Protein AF-A0A7X7H7C9-F1 (afdb_monomer)

Foldseek 3Di:
DPDPPPVVVVLVVCQVCLVAAEEEEEADVVVLVVSCVSRVSNPEDEFDCVPQVHSQRSVLVCLVVSHRYYYYPVVVVQHLCDPVSLLSQQVSQYEYEYYAPRPQKDFDPDDLVRLVCCPVPFWDADPVQQIAGDDPPDDDDCVSVNSQSPLSQWGDDPSTTMGGDRVSNVVSHPYYHYHHDPPDD

Secondary structure (DSSP, 8-state):
---HHHHHHHHHHHHH-TTS-EEEEESSHHHHHHHHHH-GGGT-B---HHHHSSHHHHHHHHHHHT--EEEEHHHHHH----HHHHHHHHHTT-EEEEES---SEEE----HHHHHHHHHHTEEE-TTSBEEE--SS--STTHHHHHHHHTT-EEEETTEEEEEP-HHHHHHSSEEEEE------

Radius of gyration: 17.93 Å; Cα contacts (8 Å, |Δi|>4): 277; chains: 1; bounding box: 42×40×46 Å

Mean predicted aligned error: 8.99 Å

Nearest PDB structures (foldseek):
  2vda-assembly1_A  TM=5.673E-01  e=2.994E-02  Escherichia coli
  3iqy-assembly1_A-2  TM=5.773E-01  e=6.424E-02  Bacillus subtilis
  7fsf-assembly1_A  TM=3.907E-01  e=2.637E-02  Thermotoga maritima MSB8
  6gox-assembly1_A  TM=5.592E-01  e=2.774E-01  Escherichia coli K-12
  2jls-assembly1_A  TM=4.455E-01  e=9.291E-01  Dengue virus 4 Thailand/0348/1991

Sequence (185 aa):
MMGSGKTTSIFKKINAHPEQRRIYICRYLDEAKRIQEECPSAHFVQPKEDSHGSKQQDFCSLIKQGANIAITHELFRRICLTKKLLELIEQFGYKLILDEVPMIIDLLKVSFQDRKEILERYAEIDDDGFVKWTDKEYRGNHEHIMKQIQSRAIVNFNNTFLWLFPIELIQAFNEVDVLTFMFGS

Structure (mmCIF, N/CA/C/O backbone):
data_AF-A0A7X7H7C9-F1
#
_entry.id   AF-A0A7X7H7C9-F1
#
loop_
_atom_site.group_PDB
_atom_site.id
_atom_site.type_symbol
_atom_site.label_atom_id
_atom_site.label_alt_id
_atom_site.label_comp_id
_atom_site.label_asym_id
_atom_site.label_entity_id
_atom_site.label_seq_id
_atom_site.pdbx_PDB_ins_code
_atom_site.Cartn_x
_atom_site.Cartn_y
_atom_site.Cartn_z
_atom_site.occupancy
_atom_site.B_iso_or_equiv
_atom_site.auth_seq_id
_atom_site.auth_comp_id
_atom_site.auth_asym_id
_atom_site.auth_atom_id
_atom_site.pdbx_PDB_model_num
ATOM 1 N N . MET A 1 1 ? -10.487 25.226 7.784 1.00 33.75 1 MET A N 1
ATOM 2 C CA . MET A 1 1 ? -11.593 24.342 8.215 1.00 33.75 1 MET A CA 1
ATOM 3 C C . MET A 1 1 ? -11.814 23.310 7.123 1.00 33.75 1 MET A C 1
ATOM 5 O O . MET A 1 1 ? -12.346 23.650 6.078 1.00 33.75 1 MET A O 1
ATOM 9 N N . MET A 1 2 ? -11.277 22.106 7.317 1.00 44.81 2 MET A N 1
ATOM 10 C CA . MET A 1 2 ? -11.315 21.011 6.338 1.00 44.81 2 MET A CA 1
ATOM 11 C C . MET A 1 2 ? -12.582 20.164 6.541 1.00 44.81 2 MET A C 1
ATOM 13 O O . MET A 1 2 ? -13.084 20.069 7.659 1.00 44.81 2 MET A O 1
ATOM 17 N N . GLY A 1 3 ? -13.132 19.630 5.445 1.00 49.75 3 GLY A N 1
ATOM 18 C CA . GLY A 1 3 ? -14.497 19.097 5.319 1.00 49.75 3 GLY A CA 1
ATOM 19 C C . GLY A 1 3 ? -14.886 17.999 6.316 1.00 49.75 3 GLY A C 1
ATOM 20 O O . GLY A 1 3 ? -14.750 16.813 6.035 1.00 49.75 3 GLY A O 1
ATOM 21 N N . SER A 1 4 ? -15.467 18.406 7.445 1.00 54.59 4 SER A N 1
ATOM 22 C CA . SER A 1 4 ? -15.817 17.549 8.584 1.00 54.59 4 SER A CA 1
ATOM 23 C C . SER A 1 4 ? -16.800 16.415 8.257 1.00 54.59 4 SER A C 1
ATOM 25 O O . SER A 1 4 ? -16.684 15.328 8.807 1.00 54.59 4 SER A O 1
ATOM 27 N N . GLY A 1 5 ? -17.743 16.601 7.329 1.00 57.88 5 GLY A N 1
ATOM 28 C CA . GLY A 1 5 ? -18.852 15.652 7.142 1.00 57.88 5 GLY A CA 1
ATOM 29 C C . GLY A 1 5 ? -18.478 14.262 6.597 1.00 57.88 5 GLY A C 1
ATOM 30 O O . GLY A 1 5 ? -19.054 13.257 7.024 1.00 57.88 5 GLY A O 1
ATOM 31 N N . LYS A 1 6 ? -17.520 14.170 5.662 1.00 60.84 6 LYS A N 1
ATOM 32 C CA . LYS A 1 6 ? -17.161 12.891 5.013 1.00 60.84 6 LYS A CA 1
ATOM 33 C C . LYS A 1 6 ? -16.279 12.033 5.910 1.00 60.84 6 LYS A C 1
ATOM 35 O O . LYS A 1 6 ? -16.578 10.856 6.105 1.00 60.84 6 LYS A O 1
ATOM 40 N N . THR A 1 7 ? -15.265 12.640 6.523 1.00 64.25 7 THR A N 1
ATOM 41 C CA . THR A 1 7 ? -14.399 11.952 7.482 1.00 64.25 7 THR A CA 1
ATOM 42 C C . THR A 1 7 ? -15.202 11.482 8.707 1.00 64.25 7 THR A C 1
ATOM 44 O O . THR A 1 7 ? -15.065 10.345 9.146 1.0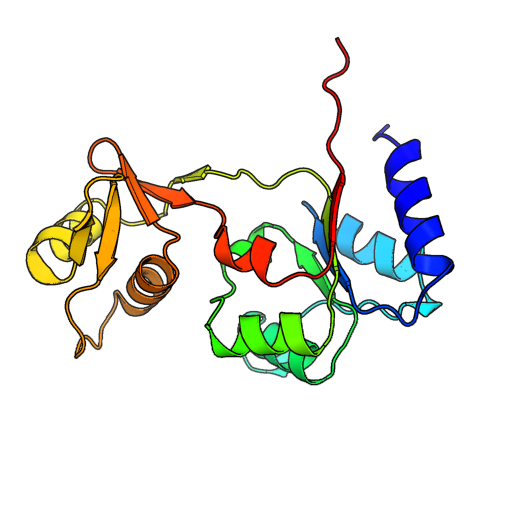0 64.25 7 THR A O 1
ATOM 47 N N . THR A 1 8 ? -16.168 12.271 9.192 1.00 72.62 8 THR A N 1
ATOM 48 C CA . THR A 1 8 ? -17.086 11.803 10.248 1.00 72.62 8 THR A CA 1
ATOM 49 C C . THR A 1 8 ? -17.949 10.617 9.797 1.00 72.62 8 THR A C 1
ATOM 51 O O . THR A 1 8 ? -18.242 9.726 10.594 1.00 72.62 8 THR A O 1
ATOM 54 N N . SER A 1 9 ? -18.354 10.565 8.525 1.00 81.19 9 SER A N 1
ATOM 55 C CA . SER A 1 9 ? -19.155 9.452 7.998 1.00 81.19 9 SER A CA 1
ATOM 56 C C . SER A 1 9 ? -18.345 8.158 7.877 1.00 81.19 9 SER A C 1
ATOM 58 O O . SER A 1 9 ? -18.857 7.093 8.227 1.00 81.19 9 SER A O 1
ATOM 60 N N . ILE A 1 10 ? -17.077 8.232 7.448 1.00 86.50 10 ILE A N 1
ATOM 61 C CA . ILE A 1 10 ? -16.217 7.041 7.387 1.00 86.50 10 ILE A CA 1
ATOM 62 C C . ILE A 1 10 ? -15.869 6.530 8.789 1.00 86.50 10 ILE A C 1
ATOM 64 O O . ILE A 1 10 ? -15.931 5.326 9.015 1.00 86.50 10 ILE A O 1
ATOM 68 N N . PHE A 1 11 ? -15.619 7.414 9.763 1.00 89.81 11 PHE A N 1
ATOM 69 C CA . PHE A 1 11 ? -15.367 7.001 11.150 1.00 89.81 11 PHE A CA 1
ATOM 70 C C . PHE A 1 11 ? -16.567 6.278 11.759 1.00 89.81 11 PHE A C 1
ATOM 72 O O . PHE A 1 11 ? -16.402 5.247 12.404 1.00 89.81 11 PHE A O 1
ATOM 79 N N . LYS A 1 12 ? -17.794 6.734 11.475 1.00 89.62 12 LYS A N 1
ATOM 80 C CA . LYS A 1 12 ? -19.011 6.007 11.870 1.00 89.62 12 LYS A CA 1
ATOM 81 C C . LYS A 1 12 ? -19.076 4.608 11.252 1.00 89.62 12 LYS A C 1
ATOM 83 O O . LYS A 1 12 ? -19.347 3.653 11.972 1.00 89.62 12 LYS A O 1
ATOM 88 N N . LYS A 1 13 ? -18.794 4.470 9.948 1.00 90.50 13 LYS A N 1
ATOM 89 C CA . LYS A 1 13 ? -18.739 3.157 9.272 1.00 90.50 13 LYS A CA 1
ATOM 90 C C . LYS A 1 13 ? -17.671 2.239 9.880 1.00 90.50 13 LYS A C 1
ATOM 92 O O . LYS A 1 13 ? -17.902 1.040 10.011 1.00 90.50 13 LYS A O 1
ATOM 97 N N . ILE A 1 14 ? -16.506 2.785 10.225 1.00 94.44 14 ILE A N 1
ATOM 98 C CA . ILE A 1 14 ? -15.413 2.034 10.852 1.00 94.44 14 ILE A CA 1
ATOM 99 C C . ILE A 1 14 ? -15.830 1.561 12.243 1.00 94.44 14 ILE A C 1
ATOM 101 O O . ILE A 1 14 ? -15.747 0.370 12.523 1.00 94.44 14 ILE A O 1
ATOM 105 N N . ASN A 1 15 ? -16.328 2.468 13.083 1.00 94.31 15 ASN A N 1
ATOM 106 C CA . ASN A 1 15 ? -16.732 2.163 14.455 1.00 94.31 15 ASN A CA 1
ATOM 107 C C . ASN A 1 15 ? -17.936 1.2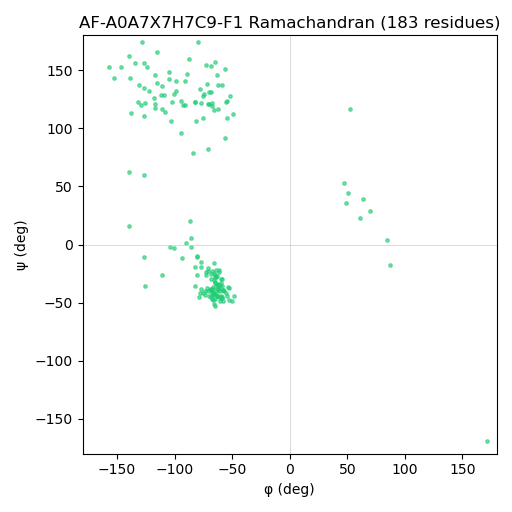17 14.542 1.00 94.31 15 ASN A C 1
ATOM 109 O O . ASN A 1 15 ? -18.077 0.514 15.537 1.00 94.31 15 ASN A O 1
ATOM 113 N N . ALA A 1 16 ? -18.782 1.165 13.511 1.00 95.31 16 ALA A N 1
ATOM 114 C CA . ALA A 1 16 ? -19.865 0.186 13.419 1.00 95.31 16 ALA A CA 1
ATOM 115 C C . ALA A 1 16 ? -19.375 -1.242 13.111 1.00 95.31 16 ALA A C 1
ATOM 117 O O . ALA A 1 16 ? -20.076 -2.198 13.426 1.00 95.31 16 ALA A O 1
ATOM 118 N N . HIS A 1 17 ? -18.191 -1.381 12.504 1.00 95.50 17 HIS A N 1
ATOM 119 C CA . HIS A 1 17 ? -17.606 -2.660 12.087 1.00 95.50 17 HIS A CA 1
ATOM 120 C C . HIS A 1 17 ? -16.092 -2.684 12.364 1.00 95.50 17 HIS A C 1
ATOM 122 O O . HIS A 1 17 ? -15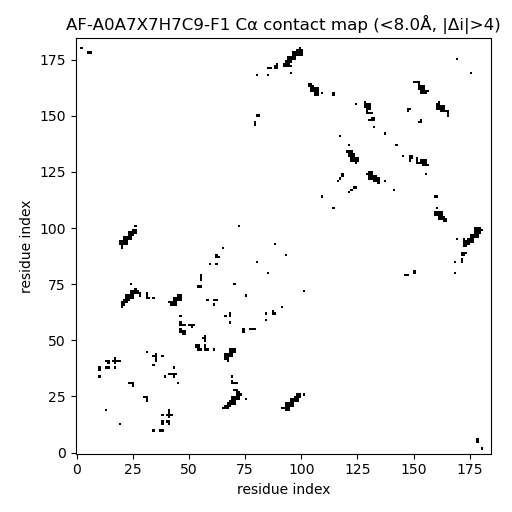.302 -2.712 11.410 1.00 95.50 17 HIS A O 1
ATOM 128 N N . PRO A 1 18 ? -15.644 -2.574 13.627 1.00 95.38 18 PRO A N 1
ATOM 129 C CA . PRO A 1 18 ? -14.223 -2.462 13.970 1.00 95.38 18 PRO A CA 1
ATOM 130 C C . PRO A 1 18 ? -13.389 -3.694 13.570 1.00 95.38 18 PRO A C 1
ATOM 132 O O . PRO A 1 18 ? -12.199 -3.568 13.283 1.00 95.38 18 PRO A O 1
ATOM 135 N N . GLU A 1 19 ? -14.015 -4.868 13.493 1.00 95.12 19 GLU A N 1
ATOM 136 C CA . GLU A 1 19 ? -13.422 -6.152 13.103 1.00 95.12 19 GLU A CA 1
ATOM 137 C C . GLU A 1 19 ? -13.071 -6.249 11.613 1.00 95.12 19 GLU A C 1
ATOM 139 O O . GLU A 1 19 ? -12.217 -7.045 11.220 1.00 95.12 19 GLU A O 1
ATOM 144 N N . GLN A 1 20 ? -13.723 -5.443 10.770 1.00 96.69 20 GLN A N 1
ATOM 145 C CA . GLN A 1 20 ? -13.461 -5.431 9.337 1.00 96.69 20 GLN A CA 1
ATOM 146 C C . GLN A 1 20 ? -12.055 -4.885 9.073 1.00 96.69 20 GLN A C 1
ATOM 148 O O . GLN A 1 20 ? -11.745 -3.738 9.399 1.00 96.69 20 GLN A O 1
ATOM 153 N N . ARG A 1 21 ? -11.227 -5.692 8.407 1.00 97.62 21 ARG A N 1
ATOM 154 C CA . ARG A 1 21 ? -9.858 -5.318 8.049 1.00 97.62 21 ARG A CA 1
ATOM 155 C C . ARG A 1 21 ? -9.850 -4.211 7.006 1.00 97.62 21 ARG A C 1
ATOM 157 O O . ARG A 1 21 ? -10.550 -4.297 5.991 1.00 97.62 21 ARG A O 1
ATOM 164 N N . ARG A 1 22 ? -9.061 -3.173 7.258 1.00 96.69 22 ARG A N 1
ATOM 165 C CA . ARG A 1 22 ? -8.983 -1.958 6.454 1.00 96.69 22 ARG A CA 1
ATOM 166 C C . ARG A 1 22 ? -7.549 -1.492 6.290 1.00 96.69 22 ARG A C 1
ATOM 168 O O . ARG A 1 22 ? -6.748 -1.553 7.223 1.00 96.69 22 ARG A O 1
ATOM 175 N N . ILE A 1 23 ? -7.270 -0.970 5.105 1.00 94.88 23 ILE A N 1
ATOM 176 C CA . ILE A 1 23 ? -6.094 -0.150 4.835 1.00 94.88 23 ILE A CA 1
ATOM 177 C C . ILE A 1 23 ? -6.600 1.262 4.577 1.00 94.88 23 ILE A C 1
ATOM 179 O O . ILE A 1 23 ? -7.358 1.492 3.639 1.00 94.88 23 ILE A O 1
ATOM 183 N N . TYR A 1 24 ? -6.212 2.189 5.442 1.00 93.62 24 TYR A N 1
ATOM 184 C CA . TYR A 1 24 ? -6.511 3.606 5.319 1.00 93.62 24 TYR A CA 1
ATOM 185 C C . TYR A 1 24 ? -5.275 4.331 4.796 1.00 93.62 24 TYR A C 1
ATOM 187 O O . TYR A 1 24 ? -4.200 4.246 5.395 1.00 93.62 24 TYR A O 1
ATOM 195 N N . ILE A 1 25 ? -5.426 5.021 3.670 1.00 90.38 25 ILE A N 1
ATOM 196 C CA . ILE A 1 25 ? -4.362 5.802 3.047 1.00 90.38 25 ILE A CA 1
ATOM 197 C C . ILE A 1 25 ? -4.784 7.263 3.045 1.00 90.38 25 ILE A C 1
ATOM 199 O O . ILE A 1 25 ? -5.810 7.597 2.464 1.00 90.38 25 ILE A O 1
ATOM 203 N N . CYS A 1 26 ? -3.987 8.116 3.675 1.00 88.81 26 CYS A N 1
ATOM 204 C CA . CYS A 1 26 ? -4.253 9.546 3.796 1.00 88.81 26 CYS A CA 1
ATOM 205 C C . CYS A 1 26 ? -3.049 10.379 3.358 1.00 88.81 26 CYS A C 1
ATOM 207 O O . CYS A 1 26 ? -1.966 9.860 3.060 1.00 88.81 26 CYS A O 1
ATOM 209 N N . ARG A 1 27 ? -3.208 11.699 3.310 1.00 84.44 27 ARG A N 1
ATOM 210 C CA . ARG A 1 27 ? -2.141 12.588 2.857 1.00 84.44 27 ARG A CA 1
ATOM 211 C C . ARG A 1 27 ? -1.080 12.796 3.922 1.00 84.44 27 ARG A C 1
ATOM 213 O O . ARG A 1 27 ? 0.109 12.832 3.594 1.00 84.44 27 ARG A O 1
ATOM 220 N N . TYR A 1 28 ? -1.498 12.902 5.177 1.00 86.19 28 TYR A N 1
ATOM 221 C CA . TYR A 1 28 ? -0.628 13.339 6.260 1.00 86.19 28 TYR A CA 1
ATOM 222 C C . TYR A 1 28 ? -0.604 12.364 7.446 1.00 86.19 28 TYR A C 1
ATOM 224 O O . TYR A 1 28 ? -1.511 11.561 7.659 1.00 86.19 28 TYR A O 1
ATOM 232 N N . LEU A 1 29 ? 0.481 12.404 8.228 1.00 88.81 29 LEU A N 1
ATOM 233 C CA . LEU A 1 29 ? 0.665 11.522 9.391 1.00 88.81 29 LEU A CA 1
ATOM 234 C C . LEU A 1 29 ? -0.301 11.835 10.540 1.00 88.81 29 LEU A C 1
ATOM 236 O O . LEU A 1 29 ? -0.626 10.948 11.323 1.00 88.81 29 LEU A O 1
ATOM 240 N N . ASP A 1 30 ? -0.721 13.087 10.680 1.00 89.50 30 A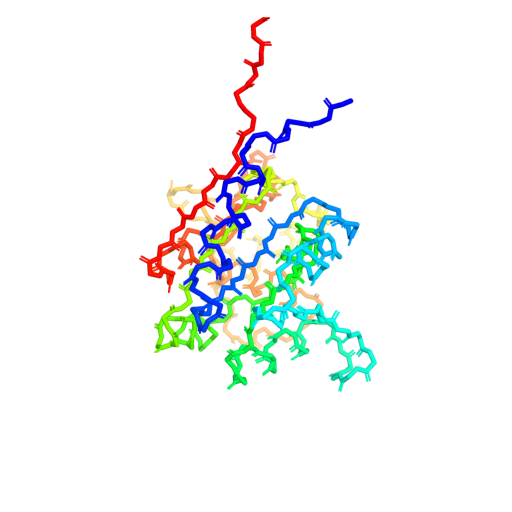SP A N 1
ATOM 241 C CA . ASP A 1 30 ? -1.744 13.508 11.639 1.00 89.50 30 ASP A CA 1
ATOM 242 C C . ASP A 1 30 ? -3.120 12.923 11.291 1.00 89.50 30 ASP A C 1
ATOM 244 O O . ASP A 1 30 ? -3.819 12.471 12.190 1.00 89.50 30 ASP A O 1
ATOM 248 N N . GLU A 1 31 ? -3.476 12.806 10.012 1.00 88.69 31 GLU A N 1
ATOM 249 C CA . GLU A 1 31 ? -4.685 12.092 9.571 1.00 88.69 31 GLU A CA 1
ATOM 250 C C . GLU A 1 31 ? -4.614 10.595 9.904 1.00 88.69 31 GLU A C 1
ATOM 252 O O . GLU A 1 31 ? -5.580 10.024 10.417 1.00 88.69 31 GLU A O 1
ATOM 257 N N . ALA A 1 32 ? -3.445 9.976 9.700 1.00 91.62 32 ALA A N 1
ATOM 258 C CA . ALA A 1 32 ? -3.202 8.587 10.087 1.00 91.62 32 ALA A CA 1
ATOM 259 C C . ALA A 1 32 ? -3.269 8.379 11.611 1.00 91.62 32 ALA A C 1
ATOM 261 O O . ALA A 1 32 ? -3.615 7.290 12.059 1.00 91.62 32 ALA A O 1
ATOM 262 N N . LYS A 1 33 ? -2.957 9.400 12.419 1.00 92.44 33 LYS A N 1
ATOM 263 C CA . LYS A 1 33 ? -3.153 9.367 13.880 1.00 92.44 33 LYS A CA 1
ATOM 264 C C . LYS A 1 33 ? -4.613 9.589 14.258 1.00 92.44 33 LYS A C 1
ATOM 266 O O . LYS A 1 33 ? -5.146 8.852 15.081 1.00 92.44 33 LYS A O 1
ATOM 271 N N . ARG A 1 34 ? -5.288 10.529 13.594 1.00 91.44 34 ARG A N 1
ATOM 272 C CA . ARG A 1 34 ? -6.693 10.866 13.843 1.00 91.44 34 ARG A CA 1
ATOM 273 C C . ARG A 1 34 ? -7.602 9.647 13.721 1.00 91.44 34 ARG A C 1
ATOM 275 O O . ARG A 1 34 ? -8.466 9.460 14.562 1.00 91.44 34 ARG A O 1
ATOM 282 N N . ILE A 1 35 ? -7.402 8.783 12.723 1.00 92.31 35 ILE A N 1
ATOM 283 C CA . ILE A 1 35 ? -8.207 7.552 12.606 1.00 92.31 35 ILE A CA 1
ATOM 284 C C . ILE A 1 35 ? -7.970 6.576 13.771 1.00 92.31 35 ILE A C 1
ATOM 286 O O . ILE A 1 35 ? -8.898 5.885 14.175 1.00 92.31 35 ILE A O 1
ATOM 290 N N . GLN A 1 36 ? -6.762 6.526 14.342 1.00 94.25 36 GLN A N 1
ATOM 291 C CA . GLN A 1 36 ? -6.472 5.693 15.515 1.00 94.25 36 GLN A CA 1
ATOM 292 C C . GLN A 1 36 ? -7.188 6.229 16.762 1.00 94.25 36 GLN A C 1
ATOM 294 O O . GLN A 1 36 ? -7.689 5.446 17.565 1.00 94.25 36 GLN A O 1
ATOM 299 N N . GLU A 1 37 ? -7.251 7.555 16.900 1.00 93.81 37 GLU A N 1
ATOM 300 C CA . GLU A 1 37 ? -7.900 8.251 18.018 1.00 93.81 37 GLU A CA 1
ATOM 301 C C . GLU A 1 37 ? -9.434 8.195 17.924 1.00 93.81 37 GLU A C 1
ATOM 303 O O . GLU A 1 37 ? -10.107 7.906 18.910 1.00 93.81 37 GLU A O 1
ATOM 308 N N . GLU A 1 38 ? -9.988 8.410 16.731 1.00 94.25 38 GLU A N 1
ATOM 309 C CA . GLU A 1 38 ? -11.436 8.447 16.475 1.00 94.25 38 GLU A CA 1
ATOM 310 C C . GLU A 1 38 ? -12.054 7.050 16.309 1.00 94.25 38 GLU A C 1
ATOM 312 O O . GLU A 1 38 ? -13.270 6.882 16.439 1.00 94.25 38 GLU A O 1
ATOM 317 N N . CYS A 1 39 ? -11.237 6.033 16.008 1.00 95.56 39 CYS A N 1
ATOM 318 C CA . CYS A 1 39 ? -11.677 4.645 15.837 1.00 95.56 39 CYS A CA 1
ATOM 319 C C . CYS A 1 39 ? -10.886 3.657 16.718 1.00 95.56 39 CYS A C 1
ATOM 321 O O . CYS A 1 39 ? -10.266 2.719 16.198 1.00 95.56 39 CYS A O 1
ATOM 323 N N . PRO A 1 40 ? -10.905 3.813 18.056 1.00 96.44 40 PRO A N 1
ATOM 324 C CA . PRO A 1 40 ? -10.028 3.065 18.959 1.00 96.44 40 PRO A CA 1
ATOM 325 C C . PRO A 1 40 ? -10.282 1.551 18.931 1.00 96.44 40 PRO A C 1
ATOM 327 O O . PRO A 1 40 ? -9.337 0.769 19.011 1.00 96.44 40 PRO A O 1
ATOM 330 N N . SER A 1 41 ? -11.539 1.125 18.757 1.00 96.75 41 SER A N 1
ATOM 331 C CA . SER A 1 41 ? -11.920 -0.294 18.691 1.00 96.75 41 SER A CA 1
ATOM 332 C C . SER A 1 41 ? -11.461 -0.990 17.410 1.00 96.75 41 SER A C 1
ATOM 334 O O . SER A 1 41 ? -11.362 -2.211 17.387 1.00 96.75 41 SER A O 1
ATOM 336 N N . ALA A 1 42 ? -11.169 -0.234 16.347 1.00 96.94 42 ALA A N 1
ATOM 337 C CA . ALA A 1 42 ? -10.620 -0.794 15.117 1.00 96.94 42 ALA A CA 1
ATOM 338 C C . ALA A 1 42 ? -9.106 -1.047 15.219 1.00 96.94 42 ALA A C 1
ATOM 340 O O . ALA A 1 42 ? -8.545 -1.693 14.340 1.00 96.94 42 ALA A O 1
ATOM 341 N N . HIS A 1 43 ? -8.429 -0.570 16.271 1.00 97.38 43 HIS A N 1
ATOM 342 C CA . HIS A 1 43 ? -7.012 -0.852 16.534 1.00 97.38 43 HIS A CA 1
ATOM 343 C C . HIS A 1 43 ? -6.090 -0.606 15.325 1.00 97.38 43 HIS A C 1
ATOM 345 O O . HIS A 1 43 ? -5.220 -1.422 15.013 1.00 97.38 43 HIS A O 1
ATOM 351 N N . PHE A 1 44 ? -6.282 0.520 14.630 1.00 97.69 44 PHE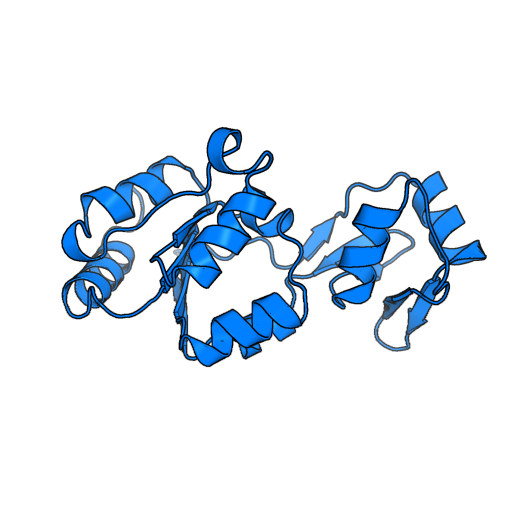 A N 1
ATOM 352 C CA . PHE A 1 44 ? -5.405 0.904 13.525 1.00 97.69 44 PHE A CA 1
ATOM 353 C C . PHE A 1 44 ? -3.954 1.037 13.997 1.00 97.69 44 PHE A C 1
ATOM 355 O O . PHE A 1 44 ? -3.670 1.645 15.031 1.00 97.69 44 PHE A O 1
ATOM 362 N N . VAL A 1 45 ? -3.021 0.525 13.200 1.00 96.94 45 VAL A N 1
ATOM 363 C CA . VAL A 1 45 ? -1.577 0.631 13.432 1.00 96.94 45 VAL A CA 1
ATOM 364 C C . VAL A 1 45 ? -0.874 1.256 12.231 1.00 96.94 45 VAL A C 1
ATOM 366 O O . VAL A 1 45 ? -1.336 1.151 11.097 1.00 96.94 45 VAL A O 1
ATOM 369 N N . GLN A 1 46 ? 0.255 1.915 12.485 1.00 95.88 46 GLN A N 1
ATOM 370 C CA . GLN A 1 46 ? 1.108 2.492 11.445 1.00 95.88 46 GLN A CA 1
ATOM 371 C C . GLN A 1 46 ? 2.421 1.701 11.365 1.00 95.88 46 GLN A C 1
ATOM 373 O O . GLN A 1 46 ? 2.995 1.426 12.424 1.00 95.88 46 GLN A O 1
ATOM 378 N N . PRO A 1 47 ? 2.928 1.382 10.159 1.00 93.88 47 PRO A N 1
ATOM 379 C CA . PRO A 1 47 ? 4.214 0.718 10.001 1.00 93.88 47 PRO A CA 1
ATOM 380 C C . PRO A 1 47 ? 5.380 1.565 10.528 1.00 93.88 47 PRO A C 1
ATOM 382 O O . PRO A 1 47 ? 5.477 2.769 10.257 1.00 93.88 47 PRO A O 1
ATOM 385 N N . LYS A 1 48 ? 6.303 0.919 11.234 1.00 90.81 48 LYS A N 1
ATOM 386 C CA . LYS A 1 48 ? 7.498 1.493 11.851 1.00 90.81 48 LYS A CA 1
ATOM 387 C C . LYS A 1 48 ? 8.752 0.889 11.232 1.00 90.81 48 LYS A C 1
ATOM 389 O O . LYS A 1 48 ? 8.794 -0.274 10.845 1.00 90.81 48 LYS A O 1
ATOM 394 N N . GLU A 1 49 ? 9.791 1.705 11.130 1.00 82.25 49 GLU A N 1
ATOM 395 C CA . GLU A 1 49 ? 11.073 1.276 10.567 1.00 82.25 49 GLU A CA 1
ATOM 396 C C . GLU A 1 49 ? 11.792 0.297 11.504 1.00 82.25 49 GLU A C 1
ATOM 398 O O . GLU A 1 49 ? 12.202 -0.785 11.085 1.00 82.25 49 GLU A O 1
ATOM 403 N N . ASP A 1 50 ? 11.808 0.622 12.797 1.00 81.12 50 ASP A N 1
ATOM 404 C CA . ASP A 1 50 ? 12.531 -0.115 13.839 1.00 81.12 50 ASP A CA 1
ATOM 405 C C . ASP A 1 50 ? 12.001 -1.539 14.091 1.00 81.12 50 ASP A C 1
ATOM 407 O O . ASP A 1 50 ? 12.672 -2.345 14.730 1.00 81.12 50 ASP A O 1
ATOM 411 N N . SER A 1 51 ? 10.794 -1.874 13.619 1.00 73.69 51 SER A N 1
ATOM 412 C CA . SER A 1 51 ? 10.145 -3.158 13.922 1.00 73.69 51 SER A CA 1
ATOM 413 C C . SER A 1 51 ? 10.617 -4.307 13.029 1.00 73.69 51 SER A C 1
ATOM 415 O O . SER A 1 51 ? 10.743 -5.435 13.500 1.00 73.69 51 SER A O 1
ATOM 417 N N . HIS A 1 52 ? 10.901 -4.038 11.751 1.00 77.88 52 HIS A N 1
ATOM 418 C CA . HIS A 1 52 ? 11.287 -5.073 10.781 1.00 77.88 52 HIS A CA 1
ATOM 419 C C . HIS A 1 52 ? 12.407 -4.640 9.823 1.00 77.88 52 HIS A C 1
ATOM 421 O O . HIS A 1 52 ? 12.609 -5.285 8.797 1.00 77.88 52 HIS A O 1
ATOM 427 N N . GLY A 1 53 ? 13.130 -3.561 10.137 1.00 81.38 53 GLY A N 1
ATOM 428 C CA . GLY A 1 53 ? 14.251 -3.042 9.343 1.00 81.38 53 GLY A CA 1
ATOM 429 C C . GLY A 1 53 ? 13.843 -2.071 8.232 1.00 81.38 53 GLY A C 1
ATOM 430 O O . GLY A 1 53 ? 14.672 -1.308 7.750 1.00 81.38 53 GLY A O 1
ATOM 431 N N . SER A 1 54 ? 12.568 -2.056 7.841 1.00 87.75 54 SER A N 1
ATOM 432 C CA . SER A 1 54 ? 11.983 -1.022 6.988 1.00 87.75 54 SER A CA 1
ATOM 433 C C . SER A 1 54 ? 10.470 -0.949 7.185 1.00 87.75 54 SER A C 1
ATOM 435 O O . SER A 1 54 ? 9.814 -1.958 7.460 1.00 87.75 54 SER A O 1
ATOM 437 N N . LYS A 1 55 ? 9.879 0.229 6.947 1.00 87.50 55 LYS A N 1
ATOM 438 C CA . LYS A 1 55 ? 8.413 0.399 6.981 1.00 87.50 55 LYS A CA 1
ATOM 439 C C . LYS A 1 55 ? 7.683 -0.502 5.980 1.00 87.50 55 LYS A C 1
ATOM 441 O O . LYS A 1 55 ? 6.553 -0.902 6.231 1.00 87.50 55 LYS A O 1
ATOM 446 N N . GLN A 1 56 ? 8.319 -0.838 4.856 1.00 87.88 56 GLN A N 1
ATOM 447 C CA . GLN A 1 56 ? 7.760 -1.770 3.878 1.00 87.88 56 GLN A CA 1
ATOM 448 C C . GLN A 1 56 ? 7.694 -3.198 4.435 1.00 87.88 56 GLN A C 1
ATOM 450 O O . GLN A 1 56 ? 6.682 -3.878 4.268 1.00 87.88 56 GLN A O 1
ATOM 455 N N . GLN A 1 57 ? 8.762 -3.669 5.085 1.00 88.50 57 GLN A N 1
ATOM 456 C CA . GLN A 1 57 ? 8.772 -5.001 5.692 1.00 88.50 57 GLN A CA 1
ATOM 457 C C . GLN A 1 57 ? 7.768 -5.092 6.843 1.00 88.50 57 GLN A C 1
ATOM 459 O O . GLN A 1 57 ? 7.071 -6.103 6.945 1.00 88.50 57 GLN A O 1
ATOM 464 N N . ASP A 1 58 ? 7.637 -4.031 7.643 1.00 94.25 58 ASP A N 1
ATOM 465 C CA . ASP A 1 58 ? 6.630 -3.973 8.703 1.00 94.25 58 ASP A CA 1
ATOM 466 C C . ASP A 1 58 ? 5.205 -3.941 8.137 1.00 94.25 58 ASP A C 1
ATOM 468 O O . ASP A 1 58 ? 4.368 -4.739 8.545 1.00 94.25 58 ASP A O 1
ATOM 472 N N . PHE A 1 59 ? 4.939 -3.150 7.093 1.00 94.31 59 PHE A N 1
ATOM 473 C CA . PHE A 1 59 ? 3.649 -3.184 6.394 1.00 94.31 59 PHE A CA 1
ATOM 474 C C . PHE A 1 59 ? 3.273 -4.608 5.951 1.00 94.31 59 PHE A C 1
ATOM 476 O O . PHE A 1 59 ? 2.178 -5.088 6.240 1.00 94.31 59 PHE A O 1
ATOM 483 N N . CYS A 1 60 ? 4.203 -5.331 5.320 1.00 92.06 60 CYS A N 1
ATOM 484 C CA . CYS A 1 60 ? 3.990 -6.727 4.933 1.00 92.06 60 CYS A CA 1
ATOM 485 C C . CYS A 1 60 ? 3.747 -7.657 6.138 1.00 92.06 60 CYS A C 1
ATOM 487 O O . CYS A 1 60 ? 3.017 -8.640 6.009 1.00 92.06 60 CYS A O 1
ATOM 489 N N . SER A 1 61 ? 4.377 -7.393 7.285 1.00 94.81 61 SER A N 1
ATOM 490 C CA . SER A 1 61 ? 4.173 -8.140 8.533 1.00 94.81 61 SER A CA 1
ATOM 491 C C . SER A 1 61 ? 2.768 -7.909 9.094 1.00 94.81 61 SER A C 1
ATOM 493 O O . SER A 1 61 ? 2.052 -8.867 9.379 1.00 94.81 61 SER A O 1
ATOM 495 N N . LEU A 1 62 ? 2.334 -6.650 9.153 1.00 96.50 62 LEU A N 1
ATOM 496 C CA . LEU A 1 62 ? 1.015 -6.245 9.640 1.00 96.50 62 LEU A CA 1
ATOM 497 C C . LEU A 1 62 ? -0.127 -6.814 8.787 1.00 96.50 62 LEU A C 1
ATOM 499 O O . LEU A 1 62 ? -1.130 -7.266 9.339 1.00 96.50 62 LEU A O 1
ATOM 503 N N . ILE A 1 63 ? 0.048 -6.886 7.462 1.00 95.62 63 ILE A N 1
ATOM 504 C CA . ILE A 1 63 ? -0.918 -7.550 6.571 1.00 95.62 63 ILE A CA 1
ATOM 505 C C . ILE A 1 63 ? -1.047 -9.038 6.906 1.00 95.62 63 ILE A C 1
ATOM 507 O O . ILE A 1 63 ? -2.158 -9.544 7.015 1.00 95.62 63 ILE A O 1
ATOM 511 N N . LYS A 1 64 ? 0.067 -9.745 7.143 1.00 94.94 64 LYS A N 1
ATOM 512 C CA . LYS A 1 64 ? 0.038 -11.172 7.531 1.00 94.94 64 LYS A CA 1
ATOM 513 C C . LYS A 1 64 ? -0.621 -11.407 8.888 1.00 94.94 64 LYS A C 1
ATOM 515 O O . LYS A 1 64 ? -1.165 -12.481 9.117 1.00 94.94 64 LYS A O 1
ATOM 520 N N . GLN A 1 65 ? -0.562 -10.420 9.777 1.00 95.69 65 GLN A N 1
ATOM 521 C CA . GLN A 1 65 ? -1.251 -10.440 11.069 1.00 95.69 65 GLN A CA 1
ATOM 522 C C . GLN A 1 65 ? -2.733 -10.055 10.937 1.00 95.69 65 GLN A C 1
ATOM 524 O O . GLN A 1 65 ? -3.505 -10.219 11.879 1.00 95.69 65 GLN A O 1
ATOM 529 N N . GLY A 1 66 ? -3.144 -9.553 9.770 1.00 96.38 66 GLY A N 1
ATOM 530 C CA . GLY A 1 66 ? -4.510 -9.139 9.506 1.00 96.38 66 GLY A CA 1
ATOM 531 C C . GLY A 1 66 ? -4.919 -7.878 10.268 1.00 96.38 66 GLY A C 1
ATOM 532 O O . GLY A 1 66 ? -6.097 -7.734 10.601 1.00 96.38 66 GLY A O 1
ATOM 533 N N . ALA A 1 67 ? -3.958 -6.999 10.564 1.00 97.50 67 ALA A N 1
ATOM 534 C CA . ALA A 1 67 ? -4.180 -5.754 11.289 1.00 97.50 67 ALA A CA 1
ATOM 535 C C . ALA A 1 67 ? -4.914 -4.705 10.435 1.00 97.50 67 ALA A C 1
ATOM 537 O O . ALA A 1 67 ? -4.791 -4.693 9.209 1.00 97.50 67 ALA A O 1
ATOM 538 N N . ASN A 1 68 ? -5.624 -3.783 11.086 1.00 98.12 68 ASN A N 1
ATOM 539 C CA . ASN A 1 68 ? -6.067 -2.537 10.461 1.00 98.12 68 ASN A CA 1
ATOM 540 C C . ASN A 1 68 ? -4.872 -1.586 10.339 1.00 98.12 68 ASN A C 1
ATOM 542 O O . ASN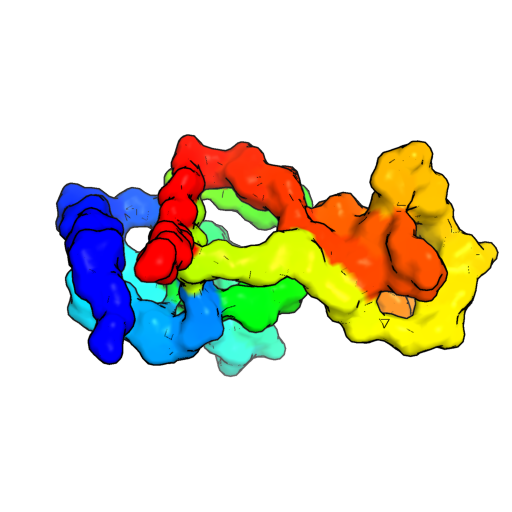 A 1 68 ? -4.180 -1.343 11.326 1.00 98.12 68 ASN A O 1
ATOM 546 N N . ILE A 1 69 ? -4.603 -1.054 9.147 1.00 97.25 69 ILE A N 1
ATOM 547 C CA . ILE A 1 69 ? -3.367 -0.305 8.875 1.00 97.25 69 ILE A CA 1
ATOM 548 C C . ILE A 1 69 ? -3.696 1.100 8.382 1.00 97.25 69 ILE A C 1
ATOM 550 O O . ILE A 1 69 ? -4.506 1.262 7.474 1.00 97.25 69 ILE A O 1
ATOM 554 N N . ALA A 1 70 ? -3.044 2.110 8.957 1.00 95.62 70 ALA A N 1
ATOM 555 C CA . ALA A 1 70 ? -3.076 3.489 8.479 1.00 95.62 70 ALA A CA 1
ATOM 556 C C . ALA A 1 70 ? -1.692 3.885 7.939 1.00 95.62 70 ALA A C 1
ATOM 558 O O . ALA A 1 70 ? -0.679 3.699 8.617 1.00 95.62 70 ALA A O 1
ATOM 559 N N . ILE A 1 71 ? -1.632 4.416 6.717 1.00 92.69 71 ILE A N 1
ATOM 560 C CA . ILE A 1 71 ? -0.393 4.873 6.069 1.00 92.69 71 ILE A CA 1
ATOM 561 C C . ILE A 1 71 ? -0.608 6.178 5.308 1.00 92.69 71 ILE A C 1
ATOM 563 O O . ILE A 1 71 ? -1.727 6.539 4.960 1.00 92.69 71 ILE A O 1
ATOM 567 N N . THR A 1 72 ? 0.486 6.870 5.000 1.00 90.06 72 THR A N 1
ATOM 568 C CA . THR A 1 72 ? 0.448 8.037 4.116 1.00 90.06 72 THR A CA 1
ATOM 569 C C . THR A 1 72 ? 0.580 7.641 2.647 1.00 90.06 72 THR A C 1
ATOM 571 O O . THR A 1 72 ? 1.160 6.599 2.325 1.00 90.06 72 THR A O 1
ATOM 574 N N . HIS A 1 73 ? 0.157 8.530 1.744 1.00 83.44 73 HIS A N 1
ATOM 575 C CA . HIS A 1 73 ? 0.415 8.429 0.300 1.00 83.44 73 HIS A CA 1
ATOM 576 C C . HIS A 1 73 ? 1.904 8.237 -0.017 1.00 83.44 73 HIS A C 1
ATOM 578 O O . HIS A 1 73 ? 2.258 7.480 -0.918 1.00 83.44 73 HIS A O 1
ATOM 584 N N . GLU A 1 74 ? 2.791 8.893 0.734 1.00 82.56 74 GLU A N 1
ATOM 585 C CA . GLU A 1 74 ? 4.243 8.766 0.567 1.00 82.56 74 GLU A CA 1
ATOM 586 C C . GLU A 1 74 ? 4.743 7.353 0.881 1.00 82.56 74 GLU A C 1
ATOM 588 O O . GLU A 1 74 ? 5.513 6.790 0.102 1.00 82.56 74 GLU A O 1
ATOM 593 N N . LEU A 1 75 ? 4.311 6.769 2.006 1.00 85.12 75 LEU A N 1
ATOM 594 C CA . LEU A 1 75 ? 4.686 5.400 2.353 1.00 85.12 75 LEU A CA 1
ATOM 595 C C . LEU A 1 75 ? 4.082 4.412 1.356 1.00 85.12 75 LEU A C 1
ATOM 597 O O . LEU A 1 75 ? 4.778 3.511 0.897 1.00 85.12 75 LEU A O 1
ATOM 601 N N . PHE A 1 76 ? 2.824 4.624 0.977 1.00 84.38 76 PHE A N 1
ATOM 602 C CA . PHE A 1 76 ? 2.133 3.791 0.006 1.00 84.38 76 PHE A CA 1
ATOM 603 C C . PHE A 1 76 ? 2.895 3.673 -1.327 1.00 84.38 76 PHE A C 1
ATOM 605 O O . PHE A 1 76 ? 3.111 2.565 -1.811 1.00 84.38 76 PHE A O 1
ATOM 612 N N . ARG A 1 77 ? 3.427 4.783 -1.856 1.00 76.12 77 ARG A N 1
ATOM 613 C CA . ARG A 1 77 ? 4.254 4.803 -3.084 1.00 76.12 77 ARG A CA 1
ATOM 614 C C . ARG A 1 77 ? 5.551 3.996 -2.994 1.00 76.12 77 ARG A C 1
ATOM 616 O O . ARG A 1 77 ? 6.124 3.649 -4.020 1.00 76.12 77 ARG A O 1
ATOM 623 N N . ARG A 1 78 ? 6.051 3.745 -1.784 1.00 75.31 78 ARG A N 1
ATOM 624 C CA . ARG A 1 78 ? 7.291 2.988 -1.547 1.00 75.31 78 ARG A CA 1
ATOM 625 C C . ARG A 1 78 ? 7.034 1.505 -1.312 1.00 75.31 78 ARG A C 1
ATOM 627 O O . ARG A 1 78 ? 7.981 0.725 -1.274 1.00 75.31 78 ARG A O 1
ATOM 634 N N . ILE A 1 79 ? 5.780 1.100 -1.117 1.00 79.06 79 ILE A N 1
ATOM 635 C CA . ILE A 1 79 ? 5.446 -0.298 -0.871 1.00 79.06 79 ILE A CA 1
ATOM 636 C C . ILE A 1 79 ? 5.490 -1.060 -2.195 1.00 79.06 79 ILE A C 1
ATOM 638 O O . ILE A 1 79 ? 4.757 -0.767 -3.134 1.00 79.06 79 ILE A O 1
ATOM 642 N N . CYS A 1 80 ? 6.327 -2.097 -2.252 1.00 76.69 80 CYS A N 1
ATOM 643 C CA . CYS A 1 80 ? 6.300 -3.048 -3.356 1.00 76.69 80 CYS A CA 1
ATOM 644 C C . CYS A 1 80 ? 5.099 -3.991 -3.202 1.00 76.69 80 CYS A C 1
ATOM 646 O O . CYS A 1 80 ? 5.097 -4.882 -2.346 1.00 76.69 80 CYS A O 1
ATOM 648 N N . LEU A 1 81 ? 4.103 -3.832 -4.068 1.00 76.12 81 LEU A N 1
ATOM 649 C CA . LEU A 1 81 ? 2.895 -4.654 -4.100 1.00 76.12 81 LEU A CA 1
ATOM 650 C C . LEU A 1 81 ? 3.143 -5.935 -4.896 1.00 76.12 81 LEU A C 1
ATOM 652 O O . LEU A 1 81 ? 2.803 -6.060 -6.065 1.00 76.12 81 LEU A O 1
ATOM 656 N N . THR A 1 82 ? 3.807 -6.894 -4.257 1.00 81.06 82 THR A N 1
ATOM 657 C CA . THR A 1 82 ? 4.039 -8.210 -4.870 1.00 81.06 82 THR A CA 1
ATOM 658 C C . THR A 1 82 ? 2.732 -8.992 -5.005 1.00 81.06 82 THR A C 1
ATOM 660 O O . THR A 1 82 ? 1.851 -8.856 -4.157 1.00 81.06 82 THR A O 1
ATOM 663 N N . LYS A 1 83 ? 2.648 -9.906 -5.980 1.00 80.19 83 LYS A N 1
ATOM 664 C CA . LYS A 1 83 ? 1.493 -10.805 -6.158 1.00 80.19 83 LYS A CA 1
ATOM 665 C C . LYS A 1 83 ? 1.062 -11.501 -4.858 1.00 80.19 83 LYS A C 1
ATOM 667 O O . LYS A 1 83 ? -0.108 -11.479 -4.511 1.00 80.19 83 LYS A O 1
ATOM 672 N N . LYS A 1 84 ? 2.021 -12.017 -4.081 1.00 85.38 84 LYS A N 1
ATOM 673 C CA . LYS A 1 84 ? 1.758 -12.664 -2.782 1.00 85.38 84 LYS A CA 1
ATOM 674 C C . LYS A 1 84 ? 1.093 -11.728 -1.767 1.00 85.38 84 LYS A C 1
ATOM 676 O O . LYS A 1 84 ? 0.319 -12.172 -0.929 1.00 85.38 84 LYS A O 1
ATOM 681 N N . LEU A 1 85 ? 1.442 -10.443 -1.794 1.00 87.69 85 LEU A N 1
ATOM 682 C CA . LEU A 1 85 ? 0.848 -9.450 -0.904 1.00 87.69 85 LEU A CA 1
ATOM 683 C C . LEU A 1 85 ? -0.586 -9.122 -1.331 1.00 87.69 85 LEU A C 1
ATOM 685 O O . LEU A 1 85 ? -1.448 -9.016 -0.467 1.00 87.69 85 LEU A O 1
ATOM 689 N N . LEU A 1 86 ? -0.839 -9.020 -2.639 1.00 86.62 86 LEU A N 1
ATOM 690 C CA . LEU A 1 86 ? -2.184 -8.835 -3.192 1.00 86.62 86 LEU A CA 1
ATOM 691 C C . LEU A 1 86 ? -3.092 -10.034 -2.874 1.00 86.62 86 LEU A C 1
ATOM 693 O O . LEU A 1 86 ? -4.194 -9.838 -2.378 1.00 86.62 86 LEU A O 1
ATOM 697 N N . GLU A 1 87 ? -2.590 -11.262 -3.036 1.00 90.31 87 GLU A N 1
ATOM 698 C CA . GLU A 1 87 ? -3.306 -12.491 -2.655 1.00 90.31 87 GLU A CA 1
ATOM 699 C C . GLU A 1 87 ? -3.672 -12.503 -1.159 1.00 90.31 87 GLU A C 1
ATOM 701 O O . GLU A 1 87 ? -4.765 -12.923 -0.794 1.00 90.31 87 GLU A O 1
ATOM 706 N N . LEU A 1 88 ? -2.788 -12.017 -0.277 1.00 93.31 88 LEU A N 1
ATOM 707 C CA . LEU A 1 88 ? -3.089 -11.898 1.156 1.00 93.31 88 LEU A CA 1
ATOM 708 C C . LEU A 1 88 ? -4.164 -10.842 1.440 1.00 93.31 88 LEU A C 1
ATOM 710 O O . LEU A 1 88 ? -5.032 -11.075 2.279 1.00 93.31 88 LEU A O 1
ATOM 714 N N . ILE A 1 89 ? -4.101 -9.691 0.763 1.00 93.44 89 ILE A N 1
ATOM 715 C CA . ILE A 1 89 ? -5.098 -8.616 0.883 1.00 93.44 89 ILE A CA 1
ATOM 716 C C . ILE A 1 89 ? -6.489 -9.147 0.509 1.00 93.44 89 ILE A C 1
ATOM 718 O O . ILE A 1 89 ? -7.439 -8.951 1.273 1.00 93.44 89 ILE A O 1
ATOM 722 N N . GLU A 1 90 ? -6.575 -9.878 -0.602 1.00 93.12 90 GLU A N 1
ATOM 723 C CA . GLU A 1 90 ? -7.800 -10.509 -1.096 1.00 93.12 90 GLU A CA 1
ATOM 724 C C . GLU A 1 90 ? -8.306 -11.593 -0.127 1.00 93.12 90 GLU A C 1
ATOM 726 O O . GLU A 1 90 ? -9.439 -11.528 0.351 1.00 93.12 90 GLU A O 1
ATOM 731 N N . GLN A 1 91 ? -7.450 -12.548 0.259 1.00 94.38 91 GLN A N 1
ATOM 732 C CA . GLN A 1 91 ? -7.811 -13.648 1.167 1.00 94.38 91 GLN A CA 1
ATOM 733 C C . GLN A 1 91 ? -8.301 -13.165 2.532 1.00 94.38 91 GLN A C 1
ATOM 735 O O . GLN A 1 91 ? -9.174 -13.783 3.142 1.00 94.38 91 GLN A O 1
ATOM 740 N N . PHE A 1 92 ? -7.722 -12.079 3.045 1.00 95.62 92 PHE A N 1
ATOM 741 C CA . PHE A 1 92 ? -8.100 -11.524 4.344 1.00 95.62 92 PHE A CA 1
ATOM 742 C C . PHE A 1 92 ? -9.291 -10.566 4.252 1.00 95.62 92 PHE A C 1
ATOM 744 O O . PHE A 1 92 ? -9.755 -10.078 5.288 1.00 95.62 92 PHE A O 1
ATOM 751 N N . GLY A 1 93 ? -9.796 -10.329 3.038 1.00 95.25 93 GLY A N 1
ATOM 752 C CA . GLY A 1 93 ? -10.984 -9.537 2.766 1.00 95.25 93 GLY A CA 1
ATOM 753 C C . GLY A 1 93 ? -10.834 -8.075 3.160 1.00 95.25 93 GLY A C 1
ATOM 754 O O . GLY A 1 93 ? -11.759 -7.486 3.727 1.00 95.25 93 GLY A O 1
ATOM 755 N N . TYR A 1 94 ? -9.655 -7.500 2.918 1.00 96.25 94 TYR A N 1
ATOM 756 C CA . TYR A 1 94 ? -9.390 -6.103 3.237 1.00 96.25 94 TYR A CA 1
ATOM 757 C C . TYR A 1 94 ? -10.285 -5.157 2.427 1.00 96.25 94 TYR A C 1
ATOM 759 O O . TYR A 1 94 ? -10.571 -5.384 1.249 1.00 96.25 94 TYR A O 1
ATOM 767 N N . LYS A 1 95 ? -10.666 -4.044 3.060 1.00 94.81 95 LYS A N 1
ATOM 768 C CA . LYS A 1 95 ? -11.240 -2.870 2.390 1.00 94.81 95 LYS A CA 1
ATOM 769 C C . LYS A 1 95 ? -10.211 -1.747 2.314 1.00 94.81 95 LYS A C 1
ATOM 771 O O . LYS A 1 95 ? -9.451 -1.538 3.264 1.00 94.81 95 LYS A O 1
ATOM 776 N N . LEU A 1 96 ? -10.200 -1.015 1.209 1.00 91.88 96 LEU A N 1
ATOM 777 C CA . LEU A 1 96 ? -9.351 0.159 1.032 1.00 91.88 96 LEU A CA 1
ATOM 778 C C . LEU A 1 96 ? -10.160 1.425 1.304 1.00 91.88 96 LEU A C 1
ATOM 780 O O . LEU A 1 96 ? -11.251 1.596 0.768 1.00 91.88 96 LEU A O 1
ATOM 784 N N . ILE A 1 97 ? -9.604 2.330 2.103 1.00 90.38 97 ILE A N 1
ATOM 785 C CA . ILE A 1 97 ? -10.115 3.689 2.261 1.00 90.38 97 ILE A CA 1
ATOM 786 C C . ILE A 1 97 ? -9.029 4.642 1.772 1.00 90.38 97 ILE A C 1
ATOM 788 O O . ILE A 1 97 ? -7.938 4.686 2.342 1.00 90.38 97 ILE A O 1
ATOM 792 N N . LEU A 1 98 ? -9.335 5.405 0.728 1.00 86.50 98 LEU A N 1
ATOM 793 C CA . LEU A 1 98 ? -8.464 6.447 0.191 1.00 86.50 98 LEU A CA 1
ATOM 794 C C . LEU A 1 98 ? -8.990 7.812 0.635 1.00 86.50 98 LEU A C 1
ATOM 796 O O . LEU A 1 98 ? -10.010 8.262 0.119 1.00 86.50 98 LEU A O 1
ATOM 800 N N . ASP A 1 99 ? -8.311 8.462 1.579 1.00 84.50 99 ASP A N 1
ATOM 801 C CA . ASP A 1 99 ? -8.603 9.832 2.005 1.00 84.50 99 ASP A CA 1
ATOM 802 C C . ASP A 1 99 ? -7.734 10.837 1.262 1.00 84.50 99 ASP A C 1
ATOM 804 O O . ASP A 1 99 ? -6.505 10.741 1.292 1.00 84.50 99 ASP A O 1
ATOM 808 N N . GLU A 1 100 ? -8.402 11.779 0.593 1.00 74.69 100 GLU A N 1
ATOM 809 C CA . GLU A 1 100 ? -7.864 12.619 -0.475 1.00 74.69 100 GLU A CA 1
ATOM 810 C C . GLU A 1 100 ? -7.210 11.767 -1.576 1.00 74.69 100 GLU A C 1
ATOM 812 O O . GLU A 1 100 ? -6.217 11.083 -1.343 1.00 74.69 100 GLU A O 1
ATOM 817 N N . VAL A 1 101 ? -7.734 11.785 -2.809 1.00 64.00 101 VAL A N 1
ATOM 818 C CA . VAL A 1 101 ? -7.178 10.925 -3.874 1.00 64.00 101 VAL A CA 1
ATOM 819 C C . VAL A 1 101 ? -5.673 11.184 -4.010 1.00 64.00 101 VAL A C 1
ATOM 821 O O . VAL A 1 101 ? -5.288 12.339 -4.235 1.00 64.00 101 VAL A O 1
ATOM 824 N N . PRO A 1 102 ? -4.812 10.153 -3.887 1.00 61.75 102 PRO A N 1
ATOM 825 C CA . PRO A 1 102 ? -3.406 10.323 -4.203 1.00 61.75 102 PRO A CA 1
ATOM 826 C C . PRO A 1 102 ? -3.285 10.830 -5.635 1.00 61.75 102 PRO A C 1
ATOM 828 O O . PRO A 1 102 ? -4.116 10.520 -6.486 1.00 61.75 102 PRO A O 1
ATOM 831 N N . MET A 1 103 ? -2.227 11.578 -5.933 1.00 59.81 103 MET A N 1
ATOM 832 C CA . MET A 1 103 ? -1.887 11.860 -7.324 1.00 59.81 103 MET A CA 1
ATOM 833 C C . MET A 1 103 ? -1.768 10.516 -8.067 1.00 59.81 103 MET A C 1
ATOM 835 O O . MET A 1 103 ? -0.864 9.733 -7.779 1.00 59.81 103 MET A O 1
ATOM 839 N N . ILE A 1 104 ? -2.737 10.224 -8.945 1.00 67.31 104 ILE A N 1
ATOM 840 C CA . ILE A 1 104 ? -2.879 8.930 -9.641 1.00 67.31 104 ILE A CA 1
ATOM 841 C C . ILE A 1 104 ? -1.721 8.722 -10.628 1.00 67.31 104 ILE A C 1
ATOM 843 O O . ILE A 1 104 ? -1.382 7.591 -10.964 1.00 67.31 104 ILE A O 1
ATOM 847 N N . ILE A 1 105 ? -1.105 9.826 -11.054 1.00 65.44 105 ILE A N 1
ATOM 848 C CA . ILE A 1 105 ? 0.011 9.891 -11.989 1.00 65.44 105 ILE A CA 1
ATOM 849 C C . ILE A 1 105 ? 1.071 10.806 -11.383 1.00 65.44 105 ILE A C 1
ATOM 851 O O . ILE A 1 105 ? 0.771 11.965 -11.116 1.00 65.44 105 ILE A O 1
ATOM 855 N N . ASP A 1 106 ? 2.295 10.328 -11.187 1.00 71.06 106 ASP A N 1
ATOM 856 C CA . ASP A 1 106 ? 3.408 11.171 -10.733 1.00 71.06 106 ASP A CA 1
ATOM 857 C C . ASP A 1 106 ? 4.673 10.917 -11.555 1.00 71.06 106 ASP A C 1
ATOM 859 O O . ASP A 1 106 ? 4.855 9.848 -12.132 1.00 71.06 106 ASP A O 1
ATOM 863 N N . LEU A 1 107 ? 5.575 11.892 -11.597 1.00 75.94 107 LEU A N 1
ATOM 864 C CA . LEU A 1 107 ? 6.890 11.732 -12.202 1.00 75.94 107 LEU A CA 1
ATOM 865 C C . LEU A 1 107 ? 7.710 10.743 -11.372 1.00 75.94 107 LEU A C 1
ATOM 867 O O . LEU A 1 107 ? 8.017 10.981 -10.199 1.00 75.94 107 LEU A O 1
ATOM 871 N N . LEU A 1 108 ? 8.124 9.638 -11.991 1.00 82.44 108 LEU A N 1
ATOM 872 C CA . LEU A 1 108 ? 9.041 8.714 -11.346 1.00 82.44 108 LEU A CA 1
ATOM 873 C C . LEU A 1 108 ? 10.429 9.368 -11.270 1.00 82.44 108 LEU A C 1
ATOM 875 O O . LEU A 1 108 ? 11.027 9.721 -12.290 1.00 82.44 108 LEU A O 1
ATOM 879 N N . LYS A 1 109 ? 10.958 9.524 -10.050 1.00 81.56 109 LYS A N 1
ATOM 880 C CA . LYS A 1 109 ? 12.287 10.106 -9.799 1.00 81.56 109 LYS A CA 1
ATOM 881 C C . LYS A 1 109 ? 13.398 9.153 -10.252 1.00 81.56 109 LYS A C 1
ATOM 883 O O . LYS A 1 109 ? 13.964 8.422 -9.448 1.00 81.56 109 LYS A O 1
ATOM 888 N N . VAL A 1 110 ? 13.700 9.177 -11.544 1.00 85.88 110 VAL A N 1
ATOM 889 C CA . VAL A 1 110 ? 14.783 8.420 -12.188 1.00 85.88 110 VAL A CA 1
ATOM 890 C C . VAL A 1 110 ? 15.568 9.384 -13.062 1.00 85.88 110 VAL A C 1
ATOM 892 O O . VAL A 1 110 ? 14.960 10.211 -13.747 1.00 85.88 110 VAL A O 1
ATOM 895 N N . SER A 1 111 ? 16.900 9.315 -13.044 1.00 89.06 111 SER A N 1
ATOM 896 C CA . SER A 1 111 ? 17.712 10.196 -13.883 1.00 89.06 111 SER A CA 1
ATOM 897 C C . SER A 1 111 ? 17.474 9.908 -15.370 1.00 89.06 111 SER A C 1
ATOM 899 O O . SER A 1 111 ? 17.042 8.819 -15.748 1.00 89.06 111 SER A O 1
ATOM 901 N N . PHE A 1 112 ? 17.749 10.882 -16.239 1.00 89.12 112 PHE A N 1
ATOM 902 C CA . PHE A 1 112 ? 17.653 10.657 -17.685 1.00 89.12 112 PHE A CA 1
ATOM 903 C C . PHE A 1 112 ? 18.551 9.496 -18.141 1.00 89.12 112 PHE A C 1
ATOM 905 O O . PHE A 1 112 ? 18.129 8.677 -18.955 1.00 89.12 112 PHE A O 1
ATOM 912 N N . GLN A 1 113 ? 19.761 9.409 -17.581 1.00 92.12 113 GLN A N 1
ATOM 913 C CA . GLN A 1 113 ? 20.732 8.386 -17.946 1.00 92.12 113 GLN A CA 1
ATOM 914 C C . GLN A 1 113 ? 20.264 6.986 -17.536 1.00 92.12 113 GLN A C 1
ATOM 916 O O . GLN A 1 113 ? 20.347 6.067 -18.346 1.00 92.12 113 GLN A O 1
ATOM 921 N N . ASP A 1 114 ? 19.703 6.844 -16.332 1.00 92.38 114 ASP A N 1
ATOM 922 C CA . ASP A 1 114 ? 19.164 5.565 -15.855 1.00 92.38 114 ASP A CA 1
ATOM 923 C C . ASP A 1 114 ? 17.951 5.130 -16.685 1.00 92.38 114 ASP A C 1
ATOM 925 O O . ASP A 1 114 ? 17.854 3.969 -17.071 1.00 92.38 114 ASP A O 1
ATOM 929 N N . ARG A 1 115 ? 17.036 6.055 -17.027 1.00 93.06 115 ARG A N 1
ATOM 930 C CA . ARG A 1 115 ? 15.888 5.732 -17.899 1.00 93.06 115 ARG A CA 1
ATOM 931 C C . ARG A 1 115 ? 16.344 5.237 -19.265 1.00 93.06 115 ARG A C 1
ATOM 933 O O . ARG A 1 115 ? 15.804 4.255 -19.767 1.00 93.06 115 ARG A O 1
ATOM 940 N N . LYS A 1 116 ? 17.331 5.919 -19.852 1.00 92.94 116 LYS A N 1
ATOM 941 C CA . LYS A 1 116 ? 17.913 5.532 -21.135 1.00 92.94 116 LYS A CA 1
ATOM 942 C C . LYS A 1 116 ? 18.530 4.136 -21.052 1.00 92.94 116 LYS A C 1
ATOM 944 O O . LYS A 1 116 ? 18.206 3.296 -21.879 1.00 92.94 116 LYS A O 1
ATOM 949 N N . GLU A 1 117 ? 19.338 3.868 -20.026 1.00 93.94 117 GLU A N 1
ATOM 950 C CA . GLU A 1 117 ? 19.936 2.545 -19.823 1.00 93.94 117 GLU A CA 1
ATOM 951 C C . GLU A 1 117 ? 18.867 1.450 -19.676 1.00 93.94 117 GLU A C 1
ATOM 953 O O . GLU A 1 117 ? 18.973 0.399 -20.308 1.00 93.94 117 GLU A O 1
ATOM 958 N N . ILE A 1 118 ? 17.820 1.706 -18.883 1.00 95.06 118 ILE A N 1
ATOM 959 C CA . ILE A 1 118 ? 16.718 0.762 -18.664 1.00 95.06 118 ILE A CA 1
ATOM 960 C C . ILE A 1 118 ? 16.033 0.391 -19.981 1.00 95.06 118 ILE A C 1
ATOM 962 O O . ILE A 1 118 ? 15.857 -0.796 -20.249 1.00 95.06 118 ILE A O 1
ATOM 966 N N . LEU A 1 119 ? 15.683 1.380 -20.806 1.00 94.44 119 LEU A N 1
ATOM 967 C CA . LEU A 1 119 ? 15.000 1.151 -22.084 1.00 94.44 119 LEU A CA 1
ATOM 968 C C . LEU A 1 119 ? 15.909 0.544 -23.161 1.00 94.44 119 LEU A C 1
ATOM 970 O O . LEU A 1 119 ? 15.422 -0.122 -24.066 1.00 94.44 119 LEU A O 1
ATOM 974 N N . GLU A 1 120 ? 17.220 0.770 -23.092 1.00 94.25 120 GLU A N 1
ATOM 975 C CA . GLU A 1 120 ? 18.166 0.198 -24.057 1.00 94.25 120 GLU A CA 1
ATOM 976 C C . GLU A 1 120 ? 18.517 -1.262 -23.752 1.00 94.25 120 GLU A C 1
ATOM 978 O O . GLU A 1 120 ? 18.922 -1.990 -24.660 1.00 94.25 120 GLU A O 1
ATOM 983 N N . ARG A 1 121 ? 18.420 -1.689 -22.485 1.00 93.56 121 ARG A N 1
ATOM 984 C CA . ARG A 1 121 ? 19.002 -2.966 -22.038 1.00 93.56 121 ARG A CA 1
ATOM 985 C C . ARG A 1 121 ? 18.040 -3.919 -21.348 1.00 93.56 121 ARG A C 1
ATOM 987 O O . ARG A 1 121 ? 18.211 -5.125 -21.497 1.00 93.56 121 ARG A O 1
ATOM 994 N N . TYR A 1 122 ? 17.086 -3.413 -20.569 1.00 95.38 122 TYR A N 1
ATOM 995 C CA . TYR A 1 122 ? 16.372 -4.244 -19.591 1.00 95.38 122 TYR A CA 1
ATOM 996 C C . TYR A 1 122 ? 14.849 -4.200 -19.711 1.00 95.38 122 TYR A C 1
ATOM 998 O O . TYR A 1 122 ? 14.172 -4.989 -19.047 1.00 95.38 122 TYR A O 1
ATOM 1006 N N . ALA A 1 123 ? 14.292 -3.281 -20.500 1.00 95.69 123 ALA A N 1
ATOM 1007 C CA . ALA A 1 123 ? 12.854 -3.110 -20.625 1.00 95.69 123 ALA A CA 1
ATOM 1008 C C . ALA A 1 123 ? 12.428 -2.668 -22.029 1.00 95.69 123 ALA A C 1
ATOM 1010 O O . ALA A 1 123 ? 13.163 -1.987 -22.734 1.00 95.69 123 ALA A O 1
ATOM 1011 N N . GLU A 1 124 ? 11.200 -3.023 -22.391 1.00 95.56 124 GLU A N 1
ATOM 1012 C CA . GLU A 1 124 ? 10.500 -2.584 -23.599 1.00 95.56 124 GLU A CA 1
ATOM 1013 C C . GLU A 1 124 ? 9.270 -1.743 -23.225 1.00 95.56 124 GLU A C 1
ATOM 1015 O O . GLU A 1 124 ? 8.861 -1.720 -22.063 1.00 95.56 124 GLU A O 1
ATOM 1020 N N . ILE A 1 125 ? 8.689 -1.031 -24.190 1.00 94.88 125 ILE A N 1
ATOM 1021 C CA . ILE A 1 125 ? 7.428 -0.299 -24.010 1.00 94.88 125 ILE A CA 1
ATOM 1022 C C . ILE A 1 125 ? 6.352 -1.038 -24.807 1.00 94.88 125 ILE A C 1
ATOM 1024 O O . ILE A 1 125 ? 6.578 -1.341 -25.978 1.00 94.88 125 ILE A O 1
ATOM 1028 N N . ASP A 1 126 ? 5.224 -1.359 -24.169 1.00 91.50 126 ASP A N 1
ATOM 1029 C CA . ASP A 1 126 ? 4.073 -1.979 -24.835 1.00 91.50 126 ASP A CA 1
ATOM 1030 C C . ASP A 1 126 ? 3.212 -0.953 -25.599 1.00 91.50 126 ASP A C 1
ATOM 1032 O O . ASP A 1 126 ? 3.450 0.256 -25.533 1.00 91.50 126 ASP A O 1
ATOM 1036 N N . ASP A 1 127 ? 2.212 -1.434 -26.343 1.00 89.25 127 ASP A N 1
ATOM 1037 C CA . ASP A 1 127 ? 1.355 -0.597 -27.201 1.00 89.25 127 ASP A CA 1
ATOM 1038 C C . ASP A 1 127 ? 0.550 0.461 -26.418 1.00 89.25 127 ASP A C 1
ATOM 1040 O O . ASP A 1 127 ? 0.191 1.503 -26.968 1.00 89.25 127 ASP A O 1
ATOM 1044 N N . ASP A 1 128 ? 0.311 0.225 -25.124 1.00 85.19 128 ASP A N 1
ATOM 1045 C CA . ASP A 1 128 ? -0.397 1.135 -24.218 1.00 85.19 128 ASP A CA 1
ATOM 1046 C C . ASP A 1 128 ? 0.559 2.122 -23.513 1.00 85.19 128 ASP A C 1
ATOM 1048 O O . ASP A 1 128 ? 0.139 2.947 -22.695 1.00 85.19 128 ASP A O 1
ATOM 1052 N N . GLY A 1 129 ? 1.860 2.051 -23.813 1.00 88.31 129 GLY A N 1
ATOM 1053 C CA . GLY A 1 129 ? 2.895 2.896 -23.227 1.00 88.31 129 GLY A CA 1
ATOM 1054 C C . GLY A 1 129 ? 3.441 2.397 -21.887 1.00 88.31 129 GLY A C 1
ATOM 1055 O O . GLY A 1 129 ? 4.282 3.083 -21.294 1.00 88.31 129 GLY A O 1
ATOM 1056 N N . PHE A 1 130 ? 3.022 1.228 -21.390 1.00 89.81 130 PHE A N 1
ATOM 1057 C CA . PHE A 1 130 ? 3.593 0.657 -20.171 1.00 89.81 130 PHE A CA 1
ATOM 1058 C C . PHE A 1 130 ? 5.005 0.153 -20.425 1.00 89.81 130 PHE A C 1
ATOM 1060 O O . PHE A 1 130 ? 5.301 -0.504 -21.421 1.00 89.81 130 PHE A O 1
ATOM 1067 N N . VAL A 1 131 ? 5.883 0.427 -19.469 1.00 93.75 131 VAL A N 1
ATOM 1068 C CA . VAL A 1 131 ? 7.222 -0.146 -19.459 1.00 93.75 131 VAL A CA 1
ATOM 1069 C C . VAL A 1 131 ? 7.106 -1.586 -18.966 1.00 93.75 131 VAL A C 1
ATOM 1071 O O . VAL A 1 131 ? 6.451 -1.857 -17.958 1.00 93.75 131 VAL A O 1
ATOM 1074 N N . LYS A 1 132 ? 7.766 -2.514 -19.654 1.00 93.19 132 LYS A N 1
ATOM 1075 C CA . LYS A 1 132 ? 7.784 -3.941 -19.345 1.00 93.19 132 LYS A CA 1
ATOM 1076 C C . LYS A 1 132 ? 9.217 -4.422 -19.219 1.00 93.19 132 LYS A C 1
ATOM 1078 O O . LYS A 1 132 ? 10.007 -4.331 -20.151 1.00 93.19 132 LYS A O 1
ATOM 1083 N N . TRP A 1 133 ? 9.544 -4.965 -18.055 1.00 94.62 133 TRP A N 1
ATOM 1084 C CA . TRP A 1 133 ? 10.874 -5.491 -17.784 1.00 94.62 133 TRP A CA 1
ATOM 1085 C C . TRP A 1 133 ? 11.081 -6.826 -18.506 1.00 94.62 133 TRP A C 1
ATOM 1087 O O . TRP A 1 133 ? 10.246 -7.727 -18.388 1.00 94.62 133 TRP A O 1
ATOM 1097 N N . THR A 1 134 ? 12.186 -6.965 -19.233 1.00 93.94 134 THR A N 1
ATOM 1098 C CA . THR A 1 134 ? 12.486 -8.130 -20.081 1.00 93.94 134 THR A CA 1
ATOM 1099 C C . THR A 1 134 ? 13.643 -8.974 -19.542 1.00 93.94 134 THR A C 1
ATOM 1101 O O . THR A 1 134 ? 13.652 -10.188 -19.752 1.00 93.94 134 THR A O 1
ATOM 1104 N N . ASP A 1 135 ? 14.569 -8.382 -18.781 1.00 91.88 135 ASP A N 1
ATOM 1105 C CA . ASP A 1 135 ? 15.719 -9.094 -18.211 1.00 91.88 135 ASP A CA 1
ATOM 1106 C C . ASP A 1 135 ? 15.351 -9.856 -16.921 1.00 91.88 135 ASP A C 1
ATOM 1108 O O . ASP A 1 135 ? 15.171 -9.282 -15.846 1.00 91.88 135 ASP A O 1
ATOM 1112 N N . LYS A 1 136 ? 15.251 -11.185 -17.008 1.00 86.75 136 LYS A N 1
ATOM 1113 C CA . LYS A 1 136 ? 14.867 -12.044 -15.873 1.00 86.75 136 LYS A CA 1
ATOM 1114 C C . LYS A 1 136 ? 15.992 -12.280 -14.863 1.00 86.75 136 LYS A C 1
ATOM 1116 O O . LYS A 1 136 ? 15.701 -12.677 -13.732 1.00 86.75 136 LYS A O 1
ATOM 1121 N N . GLU A 1 137 ? 17.244 -12.065 -15.253 1.00 90.38 137 GLU A N 1
ATOM 1122 C CA . GLU A 1 137 ? 18.422 -12.377 -14.436 1.00 90.38 137 GLU A CA 1
ATOM 1123 C C . GLU A 1 137 ? 19.052 -11.131 -13.806 1.00 90.38 137 GLU A C 1
ATOM 1125 O O . GLU A 1 137 ? 19.979 -11.252 -13.005 1.00 90.38 137 GLU A O 1
ATOM 1130 N N . TYR A 1 138 ? 18.503 -9.945 -14.090 1.00 89.56 138 TYR A N 1
ATOM 1131 C CA . TYR A 1 138 ? 19.004 -8.686 -13.560 1.00 89.56 138 TYR A CA 1
ATOM 1132 C C . TYR A 1 138 ? 19.162 -8.696 -12.028 1.00 89.56 138 TYR A C 1
ATOM 1134 O O . TYR A 1 138 ? 18.238 -8.991 -11.253 1.00 89.56 138 TYR A O 1
ATOM 1142 N N . ARG A 1 139 ? 20.367 -8.322 -11.597 1.00 87.38 139 ARG A N 1
ATOM 1143 C CA . ARG A 1 139 ? 20.759 -8.044 -10.213 1.00 87.38 139 ARG A CA 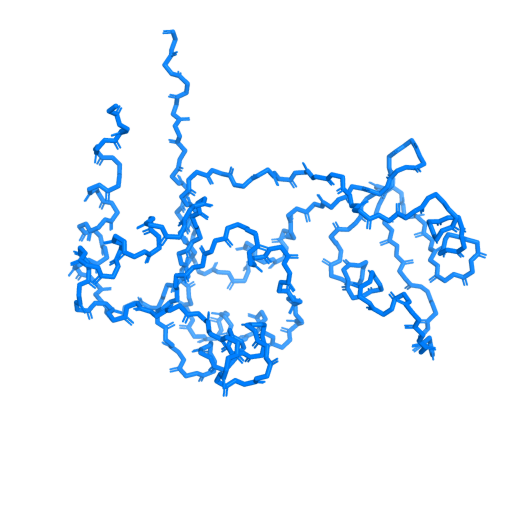1
ATOM 1144 C C . ARG A 1 139 ? 21.628 -6.795 -10.238 1.00 87.38 139 ARG A C 1
ATOM 1146 O O . ARG A 1 139 ? 22.718 -6.817 -10.804 1.00 87.38 139 ARG A O 1
ATOM 1153 N N . GLY A 1 140 ? 21.144 -5.696 -9.669 1.00 89.06 140 GLY A N 1
ATOM 1154 C CA . GLY A 1 140 ? 21.852 -4.423 -9.754 1.00 89.06 140 GLY A CA 1
ATOM 1155 C C . GLY A 1 140 ? 21.062 -3.230 -9.232 1.00 89.06 140 GLY A C 1
ATOM 1156 O O . GLY A 1 140 ? 20.011 -3.365 -8.608 1.00 89.06 140 GLY A O 1
ATOM 1157 N N . ASN A 1 141 ? 21.578 -2.034 -9.509 1.00 88.19 141 ASN A N 1
ATOM 1158 C CA . ASN A 1 141 ? 21.083 -0.782 -8.930 1.00 88.19 141 ASN A CA 1
ATOM 1159 C C . ASN A 1 141 ? 19.634 -0.437 -9.323 1.00 88.19 141 ASN A C 1
ATOM 1161 O O . ASN A 1 141 ? 18.958 0.282 -8.588 1.00 88.19 141 ASN A O 1
ATOM 1165 N N . HIS A 1 142 ? 19.123 -0.981 -10.433 1.00 90.06 142 HIS A N 1
ATOM 1166 C CA . HIS A 1 142 ? 17.761 -0.719 -10.910 1.00 90.06 142 HIS A CA 1
ATOM 1167 C C . HIS A 1 142 ? 16.696 -1.628 -10.277 1.00 90.06 142 HIS A C 1
ATOM 1169 O O . HIS A 1 142 ? 15.530 -1.529 -10.649 1.00 90.06 142 HIS A O 1
ATOM 1175 N N . GLU A 1 143 ? 17.033 -2.480 -9.298 1.00 86.50 143 GLU A N 1
ATOM 1176 C CA . GLU A 1 143 ? 16.088 -3.438 -8.691 1.00 86.50 143 GLU A CA 1
ATOM 1177 C C . GLU A 1 143 ? 14.797 -2.794 -8.157 1.00 86.50 143 GLU A C 1
ATOM 1179 O O . GLU A 1 143 ? 13.717 -3.380 -8.254 1.00 86.50 143 GLU A O 1
ATOM 1184 N N . HIS A 1 144 ? 14.883 -1.584 -7.600 1.00 82.06 144 HIS A N 1
ATOM 1185 C CA . HIS A 1 144 ? 13.708 -0.861 -7.109 1.00 82.06 144 HIS A CA 1
ATOM 1186 C C . HIS A 1 144 ? 12.776 -0.413 -8.249 1.00 82.06 144 HIS A C 1
ATOM 1188 O O . HIS A 1 144 ? 11.553 -0.473 -8.114 1.00 82.06 144 HIS A O 1
ATOM 1194 N N . ILE A 1 145 ? 13.336 0.026 -9.380 1.00 87.69 145 ILE A N 1
ATOM 1195 C CA . ILE A 1 145 ? 12.563 0.448 -10.557 1.00 87.69 145 ILE A CA 1
ATOM 1196 C C . ILE A 1 145 ? 12.020 -0.783 -11.289 1.00 87.69 145 ILE A C 1
ATOM 1198 O O . ILE A 1 145 ? 10.842 -0.809 -11.632 1.00 87.69 145 ILE A O 1
ATOM 1202 N N . MET A 1 146 ? 12.832 -1.837 -11.430 1.00 89.56 146 MET A N 1
ATOM 1203 C CA . MET A 1 146 ? 12.426 -3.134 -11.978 1.00 89.56 146 MET A CA 1
ATOM 1204 C C . MET A 1 146 ? 11.156 -3.654 -11.301 1.00 89.56 146 MET A C 1
ATOM 120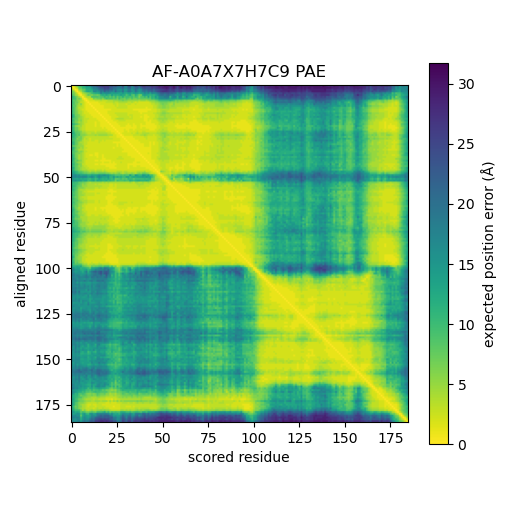6 O O . MET A 1 146 ? 10.207 -4.022 -11.986 1.00 89.56 146 MET A O 1
ATOM 1210 N N . LYS A 1 147 ? 11.099 -3.642 -9.963 1.00 82.88 147 LYS A N 1
ATOM 1211 C CA . LYS A 1 147 ? 9.922 -4.111 -9.213 1.00 82.88 147 LYS A CA 1
ATOM 1212 C C . LYS A 1 147 ? 8.655 -3.300 -9.511 1.00 82.88 147 LYS A C 1
ATOM 1214 O O . LYS A 1 147 ? 7.584 -3.888 -9.602 1.00 82.88 147 LYS A O 1
ATOM 1219 N N . GLN A 1 148 ? 8.770 -1.983 -9.697 1.00 81.31 148 GLN A N 1
ATOM 1220 C CA . GLN A 1 148 ? 7.632 -1.123 -10.062 1.00 81.31 148 GLN A CA 1
ATOM 1221 C C . GLN A 1 148 ? 7.180 -1.335 -11.513 1.00 81.31 148 GLN A C 1
ATOM 1223 O O . GLN A 1 148 ? 5.987 -1.323 -11.809 1.00 81.31 148 GLN A O 1
ATOM 1228 N N . ILE A 1 149 ? 8.130 -1.558 -12.424 1.00 87.88 149 ILE A N 1
ATOM 1229 C CA . ILE A 1 149 ? 7.844 -1.924 -13.816 1.00 87.88 149 ILE A CA 1
ATOM 1230 C C . ILE A 1 149 ? 7.114 -3.278 -13.853 1.00 87.88 149 ILE A C 1
ATOM 1232 O O . ILE A 1 149 ? 6.098 -3.423 -14.526 1.00 87.88 149 ILE A O 1
ATOM 1236 N N . GLN A 1 150 ? 7.580 -4.257 -13.073 1.00 85.12 150 GLN A N 1
ATOM 1237 C CA . GLN A 1 150 ? 6.962 -5.583 -12.970 1.00 85.12 150 GLN A CA 1
ATOM 1238 C C . GLN A 1 150 ? 5.556 -5.559 -12.356 1.00 85.12 150 GLN A C 1
ATOM 1240 O O . GLN A 1 150 ? 4.758 -6.433 -12.677 1.00 85.12 150 GLN A O 1
ATOM 1245 N N . SER A 1 151 ? 5.232 -4.570 -11.516 1.00 74.12 151 SER A N 1
ATOM 1246 C CA . SER A 1 151 ? 3.881 -4.358 -10.974 1.00 74.12 151 SER A CA 1
ATOM 1247 C C . SER A 1 151 ? 2.986 -3.504 -11.884 1.00 74.12 151 SER A C 1
ATOM 1249 O O . SER A 1 151 ? 2.070 -2.850 -11.388 1.00 74.12 151 SER A O 1
ATOM 1251 N N . ARG A 1 152 ? 3.329 -3.395 -13.178 1.00 80.69 152 ARG A N 1
ATOM 1252 C CA . ARG A 1 152 ? 2.609 -2.617 -14.203 1.00 80.69 152 ARG A CA 1
ATOM 1253 C C . ARG A 1 152 ? 2.283 -1.178 -13.761 1.00 80.69 152 ARG A C 1
ATOM 1255 O O . ARG A 1 152 ? 1.245 -0.624 -14.103 1.00 80.69 152 ARG A O 1
ATOM 1262 N N . ALA A 1 153 ? 3.186 -0.557 -12.998 1.00 82.00 153 ALA A N 1
ATOM 1263 C CA . ALA A 1 153 ? 2.980 0.772 -12.422 1.00 82.00 153 ALA A CA 1
ATOM 1264 C C . ALA A 1 153 ? 3.694 1.888 -13.196 1.00 82.00 153 ALA A C 1
ATOM 1266 O O . ALA A 1 153 ? 3.590 3.042 -12.807 1.00 82.00 153 ALA A O 1
ATOM 1267 N N . ILE A 1 154 ? 4.460 1.582 -14.248 1.00 88.81 154 ILE A N 1
ATOM 1268 C CA . ILE A 1 154 ? 5.277 2.578 -14.955 1.00 88.81 154 ILE A CA 1
ATOM 1269 C C . ILE A 1 154 ? 4.823 2.715 -16.407 1.00 88.81 154 ILE A C 1
ATOM 1271 O O . ILE A 1 154 ? 4.812 1.733 -17.144 1.00 88.81 154 ILE A O 1
ATOM 1275 N N . VAL A 1 155 ? 4.524 3.945 -16.824 1.00 90.12 155 VAL A N 1
ATOM 1276 C CA . VAL A 1 155 ? 4.251 4.323 -18.218 1.00 90.12 155 VAL A CA 1
ATOM 1277 C C . VAL A 1 155 ? 5.329 5.277 -18.710 1.00 90.12 155 VAL A C 1
ATOM 1279 O O . VAL A 1 155 ? 5.755 6.175 -17.984 1.00 90.12 155 VAL A O 1
ATOM 1282 N N . ASN A 1 156 ? 5.782 5.099 -19.948 1.00 90.56 156 ASN A N 1
ATOM 1283 C CA . ASN A 1 156 ? 6.663 6.052 -20.605 1.00 90.56 156 ASN A CA 1
ATOM 1284 C C . ASN A 1 156 ? 5.842 7.063 -21.412 1.00 90.56 156 ASN A C 1
ATOM 1286 O O . ASN A 1 156 ? 5.158 6.704 -22.365 1.00 90.56 156 ASN A O 1
ATOM 1290 N N . PHE A 1 157 ? 5.970 8.343 -21.071 1.00 87.12 157 PHE A N 1
ATOM 1291 C CA . PHE A 1 157 ? 5.353 9.449 -21.795 1.00 87.12 157 PHE A CA 1
ATOM 1292 C C . PHE A 1 157 ? 6.414 10.504 -22.112 1.00 87.12 157 PHE A C 1
ATOM 1294 O O . PHE A 1 157 ? 7.045 11.042 -21.202 1.00 87.12 157 PHE A O 1
ATOM 1301 N N . ASN A 1 158 ? 6.644 10.795 -23.396 1.00 84.19 158 ASN A N 1
ATOM 1302 C CA . ASN A 1 158 ? 7.636 11.780 -23.852 1.00 84.19 158 ASN A CA 1
ATOM 1303 C C . ASN A 1 158 ? 9.019 11.628 -23.172 1.00 84.19 158 ASN A C 1
ATOM 1305 O O . ASN A 1 158 ? 9.557 12.580 -22.603 1.00 84.19 158 ASN A O 1
ATOM 1309 N N . ASN A 1 159 ? 9.596 10.419 -23.204 1.00 82.25 159 ASN A N 1
ATOM 1310 C CA . ASN A 1 159 ? 10.901 10.074 -22.600 1.00 82.25 159 ASN A CA 1
ATOM 1311 C C . ASN A 1 159 ? 10.981 10.255 -21.072 1.00 82.25 159 ASN A C 1
ATOM 1313 O O . ASN A 1 159 ? 12.067 10.413 -20.488 1.00 82.25 159 ASN A O 1
ATOM 1317 N N . THR A 1 160 ? 9.826 10.236 -20.413 1.00 85.62 160 THR A N 1
ATOM 1318 C CA . THR A 1 160 ? 9.689 10.366 -18.968 1.00 85.62 160 THR A CA 1
ATOM 1319 C C . THR A 1 160 ? 8.883 9.202 -18.423 1.00 85.62 160 THR A C 1
ATOM 1321 O O . THR A 1 160 ? 7.841 8.846 -18.965 1.00 85.62 160 THR A O 1
ATOM 1324 N N . PHE A 1 161 ? 9.363 8.620 -17.327 1.00 89.88 161 PHE A N 1
ATOM 1325 C CA . PHE A 1 161 ? 8.614 7.602 -16.607 1.00 89.88 161 PHE A CA 1
ATOM 1326 C C . PHE A 1 161 ? 7.613 8.272 -15.680 1.00 89.88 161 PHE A C 1
ATOM 1328 O O . PHE A 1 161 ? 7.976 9.073 -14.817 1.00 89.88 161 PHE A O 1
ATOM 1335 N N . LEU A 1 162 ? 6.353 7.922 -15.882 1.00 85.38 162 LEU A N 1
ATOM 1336 C CA . LEU A 1 162 ? 5.250 8.240 -15.005 1.00 85.38 162 LEU A CA 1
ATOM 1337 C C . LEU A 1 162 ? 4.948 7.003 -14.171 1.00 85.38 162 LEU A C 1
ATOM 1339 O O . LEU A 1 162 ? 4.806 5.904 -14.702 1.00 85.38 162 LEU A O 1
ATOM 1343 N N . TRP A 1 163 ? 4.867 7.192 -12.864 1.00 83.12 163 TRP A N 1
ATOM 1344 C CA . TRP A 1 163 ? 4.303 6.214 -11.959 1.00 83.12 163 TRP A CA 1
ATOM 1345 C C . TRP A 1 163 ? 2.785 6.362 -11.977 1.00 83.12 163 TRP A C 1
ATOM 1347 O O . TRP A 1 163 ? 2.260 7.441 -11.698 1.00 83.12 163 TRP A O 1
ATOM 1357 N N . LEU A 1 164 ? 2.098 5.280 -12.313 1.00 78.44 164 LEU A N 1
ATOM 1358 C CA . LEU A 1 164 ? 0.663 5.124 -12.209 1.00 78.44 164 LEU A CA 1
ATOM 1359 C C . LEU A 1 164 ? 0.324 4.363 -10.937 1.00 78.44 164 LEU A C 1
ATOM 1361 O O . LEU A 1 164 ? 0.972 3.375 -10.583 1.00 78.44 164 LEU A O 1
ATOM 1365 N N . PHE A 1 165 ? -0.753 4.794 -10.290 1.00 73.00 165 PHE A N 1
ATOM 1366 C CA . PHE A 1 165 ? -1.362 4.019 -9.223 1.00 73.00 165 PHE A CA 1
ATOM 1367 C C . PHE A 1 165 ? -1.715 2.609 -9.746 1.00 73.00 165 PHE A C 1
ATOM 1369 O O . PHE A 1 165 ? -2.464 2.508 -10.722 1.00 73.00 165 PHE A O 1
ATOM 1376 N N . PRO A 1 166 ? -1.212 1.519 -9.135 1.00 68.81 166 PRO A N 1
ATOM 1377 C CA . PRO A 1 166 ? -1.400 0.173 -9.671 1.00 68.81 166 PRO A CA 1
ATOM 1378 C C . PRO A 1 166 ? -2.878 -0.232 -9.639 1.00 68.81 166 PRO A C 1
ATOM 1380 O O . PRO A 1 166 ? -3.463 -0.369 -8.565 1.00 68.81 166 PRO A O 1
ATOM 1383 N N . ILE A 1 167 ? -3.498 -0.444 -10.802 1.00 67.50 167 ILE A N 1
ATOM 1384 C CA . ILE A 1 167 ? -4.924 -0.813 -10.884 1.00 67.50 167 ILE A CA 1
ATOM 1385 C C . ILE A 1 167 ? -5.201 -2.200 -10.285 1.00 67.50 167 ILE A C 1
ATOM 1387 O O . ILE A 1 167 ? -6.247 -2.423 -9.680 1.00 67.50 167 ILE A O 1
ATOM 1391 N N . GLU A 1 168 ? -4.217 -3.094 -10.373 1.00 66.81 168 GLU A N 1
ATOM 1392 C CA . GLU A 1 168 ? -4.226 -4.445 -9.798 1.00 66.81 168 GLU A CA 1
ATOM 1393 C C . GLU A 1 168 ? -4.396 -4.411 -8.274 1.00 66.81 168 GLU A C 1
ATOM 1395 O O . GLU A 1 168 ? -5.000 -5.305 -7.687 1.00 66.81 168 GLU A O 1
ATOM 1400 N N . LEU A 1 169 ? -3.922 -3.343 -7.624 1.00 69.69 169 LEU A N 1
ATOM 1401 C CA . LEU A 1 169 ? -4.153 -3.149 -6.203 1.00 69.69 169 LEU A CA 1
ATOM 1402 C C . LEU A 1 169 ? -5.630 -2.902 -5.905 1.00 69.69 169 LEU A C 1
ATOM 1404 O O . LEU A 1 169 ? -6.164 -3.502 -4.980 1.00 69.69 169 LEU A O 1
ATOM 1408 N N . ILE A 1 170 ? -6.276 -2.006 -6.657 1.00 73.44 170 ILE A N 1
ATOM 1409 C CA . ILE A 1 170 ? -7.696 -1.670 -6.462 1.00 73.44 170 ILE A CA 1
ATOM 1410 C C . ILE A 1 170 ? -8.538 -2.940 -6.598 1.00 73.44 170 ILE A C 1
ATOM 1412 O O . ILE A 1 170 ? -9.457 -3.153 -5.815 1.00 73.44 170 ILE A O 1
ATOM 1416 N N . GLN A 1 171 ? -8.175 -3.799 -7.552 1.00 79.62 171 GLN A N 1
ATOM 1417 C CA . GLN A 1 171 ? -8.853 -5.066 -7.815 1.00 79.62 171 GLN A CA 1
ATOM 1418 C C . GLN A 1 171 ? -8.673 -6.110 -6.704 1.00 79.62 171 GLN A C 1
ATOM 1420 O O . GLN A 1 171 ? -9.534 -6.970 -6.562 1.00 79.62 171 GLN A O 1
ATOM 1425 N N . ALA A 1 172 ? -7.600 -6.037 -5.909 1.00 84.88 172 ALA A N 1
ATOM 1426 C CA . ALA A 1 172 ? -7.360 -6.973 -4.808 1.00 84.88 172 ALA A CA 1
ATOM 1427 C C . ALA A 1 172 ? -8.215 -6.685 -3.558 1.00 84.88 172 ALA A C 1
ATOM 1429 O O . ALA A 1 172 ? -8.293 -7.523 -2.661 1.00 84.88 172 ALA A O 1
ATOM 1430 N N . PHE A 1 173 ? -8.830 -5.502 -3.460 1.00 87.25 173 PHE A N 1
ATOM 1431 C CA . PHE A 1 173 ? -9.677 -5.141 -2.325 1.00 87.25 173 PHE A CA 1
ATOM 1432 C C . PHE A 1 173 ? -11.140 -5.506 -2.571 1.00 87.25 173 PHE A C 1
ATOM 1434 O O . PHE A 1 173 ? -11.688 -5.249 -3.640 1.00 87.25 173 PHE A O 1
ATOM 1441 N N . ASN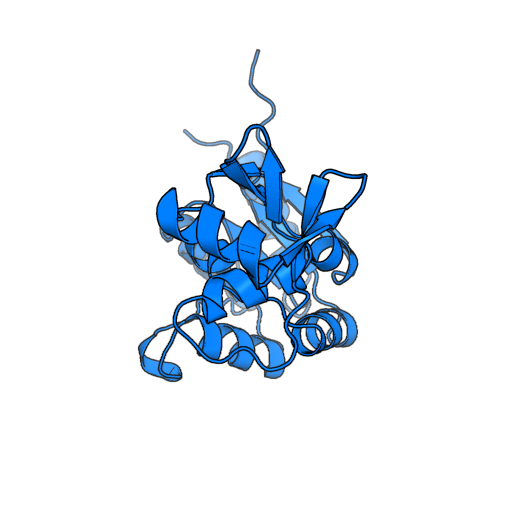 A 1 174 ? -11.809 -6.000 -1.525 1.00 87.50 174 ASN A N 1
ATOM 1442 C CA . ASN A 1 174 ? -13.235 -6.340 -1.585 1.00 87.50 174 ASN A CA 1
ATOM 1443 C C . ASN A 1 174 ? -14.126 -5.113 -1.818 1.00 87.50 174 ASN A C 1
ATOM 1445 O O . ASN A 1 174 ? -15.198 -5.211 -2.409 1.00 87.50 174 ASN A O 1
ATOM 1449 N N . GLU A 1 175 ? -13.708 -3.966 -1.289 1.00 90.00 175 GLU A N 1
ATOM 1450 C CA . GLU A 1 175 ? -14.415 -2.696 -1.402 1.00 90.00 175 GLU A CA 1
ATOM 1451 C C . GLU A 1 175 ? -13.404 -1.552 -1.310 1.00 90.00 175 GLU A C 1
ATOM 1453 O O . GLU A 1 175 ? -12.436 -1.629 -0.543 1.00 90.00 175 GLU A O 1
ATOM 1458 N N . VAL A 1 176 ? -13.646 -0.488 -2.078 1.00 88.06 176 VAL A N 1
ATOM 1459 C CA . VAL A 1 176 ? -12.813 0.716 -2.101 1.00 88.06 176 VAL A CA 1
ATOM 1460 C C . VAL A 1 176 ? -13.688 1.946 -1.861 1.00 88.06 176 VAL A C 1
ATOM 1462 O O . VAL A 1 176 ? -14.476 2.335 -2.721 1.00 88.06 176 VAL A O 1
ATOM 1465 N N . ASP A 1 177 ? -13.531 2.575 -0.696 1.00 86.31 177 ASP A N 1
ATOM 1466 C CA . ASP A 1 177 ? -14.125 3.875 -0.372 1.00 86.31 177 ASP A CA 1
ATOM 1467 C C . ASP A 1 177 ? -13.129 4.987 -0.758 1.00 86.31 177 ASP A C 1
ATOM 1469 O O . ASP A 1 177 ? -12.023 5.057 -0.218 1.00 86.31 177 ASP A O 1
ATOM 1473 N N . VAL A 1 178 ? -13.517 5.891 -1.664 1.00 84.38 178 VAL A N 1
ATOM 1474 C CA . VAL A 1 178 ? -12.691 7.049 -2.054 1.00 84.38 178 VAL A CA 1
ATOM 1475 C C . VAL A 1 178 ? -13.297 8.337 -1.496 1.00 84.38 178 VAL A C 1
ATOM 1477 O O . VAL A 1 178 ? -14.376 8.771 -1.903 1.00 84.38 178 VAL A O 1
ATOM 1480 N N . LEU A 1 179 ? -12.590 8.977 -0.567 1.00 80.94 179 LEU A N 1
ATOM 1481 C CA . LEU A 1 179 ? -12.985 10.235 0.057 1.00 80.94 179 LEU A CA 1
ATOM 1482 C C . LEU A 1 179 ? -12.318 11.385 -0.702 1.00 80.94 179 LEU A C 1
ATOM 1484 O O . LEU A 1 179 ? -11.163 11.737 -0.480 1.00 80.94 179 LEU A O 1
ATOM 1488 N N . THR A 1 180 ? -13.049 11.970 -1.646 1.00 67.12 180 THR A N 1
ATOM 1489 C CA . THR A 1 180 ? -12.578 13.139 -2.402 1.00 67.12 180 THR A CA 1
ATOM 1490 C C . THR A 1 180 ? -13.270 14.402 -1.918 1.00 67.12 180 THR A C 1
ATOM 1492 O O . THR A 1 180 ? -14.446 14.377 -1.527 1.00 67.12 180 THR A O 1
ATOM 1495 N N . PHE A 1 181 ? -12.586 15.542 -1.982 1.00 58.25 181 PHE A N 1
ATOM 1496 C CA . PHE A 1 181 ? -13.300 16.812 -2.014 1.00 58.25 181 PHE A CA 1
ATOM 1497 C C . PHE A 1 181 ? -14.006 16.924 -3.363 1.00 58.25 181 PHE A C 1
ATOM 1499 O O . PHE A 1 181 ? -13.395 16.731 -4.411 1.00 58.25 181 PHE A O 1
ATOM 1506 N N . MET A 1 182 ? -15.294 17.268 -3.342 1.00 46.41 182 MET A N 1
ATOM 1507 C CA . MET A 1 182 ? -15.833 18.004 -4.478 1.00 46.41 182 MET A CA 1
ATOM 1508 C C . MET A 1 182 ? -15.188 19.380 -4.381 1.00 46.41 182 MET A C 1
ATOM 1510 O O . MET A 1 182 ? -15.305 20.019 -3.335 1.00 46.41 182 MET A O 1
ATOM 1514 N N . PHE A 1 183 ? -14.459 19.791 -5.417 1.00 38.88 183 PHE A N 1
ATOM 1515 C CA . PHE A 1 183 ? -14.067 21.183 -5.574 1.00 38.88 183 PHE A CA 1
ATOM 1516 C C . PHE A 1 183 ? -15.334 22.018 -5.377 1.00 38.88 183 PHE A C 1
ATOM 1518 O O . PHE A 1 183 ? -16.295 21.870 -6.131 1.00 38.88 183 PHE A O 1
ATOM 1525 N N . GLY A 1 184 ? -15.382 22.791 -4.293 1.00 37.66 184 GLY A N 1
ATOM 1526 C CA . GLY A 1 184 ? -16.407 23.806 -4.139 1.00 37.66 184 GLY A CA 1
ATOM 1527 C C . GLY A 1 184 ? -16.207 24.792 -5.278 1.00 37.66 184 GLY A C 1
ATOM 1528 O O . GLY A 1 184 ? -15.119 25.353 -5.397 1.00 37.66 184 GLY A O 1
ATOM 1529 N N . SER A 1 185 ? -17.222 24.874 -6.133 1.00 35.06 185 SER A N 1
ATOM 1530 C CA . SER A 1 185 ? -17.441 25.901 -7.155 1.00 35.06 185 SER A CA 1
ATOM 1531 C C . SER A 1 185 ? -17.046 27.298 -6.698 1.00 35.06 185 SER A C 1
ATOM 1533 O O . SER A 1 185 ? -17.412 27.628 -5.544 1.00 35.06 185 SER A O 1
#

Solvent-accessible surface area (backbone atoms only — not comparable to full-atom values): 10398 Å² total; per-residue (Å²): 140,77,79,61,70,60,61,53,51,52,43,52,57,42,62,75,43,33,85,61,30,35,42,37,36,23,78,42,71,65,57,41,46,46,52,32,69,71,24,58,82,35,56,48,43,64,62,40,43,89,80,54,81,30,40,55,51,24,43,57,49,40,56,77,72,60,49,23,35,29,41,28,49,71,57,56,76,68,45,83,76,43,70,72,55,41,53,47,37,40,76,65,52,24,30,38,35,35,37,54,73,65,78,54,64,41,79,47,96,64,55,73,67,56,51,50,50,40,56,76,73,35,29,49,69,49,99,88,30,37,36,39,68,68,57,88,79,76,78,63,94,55,55,72,58,48,54,40,24,69,49,68,18,28,31,56,55,95,96,35,50,30,35,39,65,43,64,71,59,64,69,27,33,78,43,77,50,78,46,61,80,75,80,80,127

pLDDT: mean 85.0, std 12.76, range [33.75, 98.12]